Protein AF-A0A2M8KUF4-F1 (afdb_monomer)

Structure (mmCIF, N/CA/C/O backbone):
data_AF-A0A2M8KUF4-F1
#
_entry.id   AF-A0A2M8KUF4-F1
#
loop_
_atom_site.group_PDB
_atom_site.id
_atom_site.type_symbol
_atom_site.label_atom_id
_atom_site.label_alt_id
_atom_site.label_comp_id
_atom_site.label_asym_id
_atom_site.label_entity_id
_atom_site.label_seq_id
_atom_site.pdbx_PDB_ins_code
_atom_site.Cartn_x
_atom_site.Cartn_y
_atom_site.Cartn_z
_atom_site.occupancy
_atom_site.B_iso_or_equiv
_atom_site.auth_seq_id
_atom_site.auth_comp_id
_atom_site.auth_asym_id
_atom_site.auth_atom_id
_atom_site.pdbx_PDB_model_num
ATOM 1 N N . MET A 1 1 ? -44.200 38.078 74.804 1.00 58.75 1 MET A N 1
ATOM 2 C CA . MET A 1 1 ? -43.222 37.145 75.388 1.00 58.75 1 MET A CA 1
ATOM 3 C C . MET A 1 1 ? -41.887 37.424 74.725 1.00 58.75 1 MET A C 1
ATOM 5 O O . MET A 1 1 ? -41.760 37.211 73.523 1.00 58.75 1 MET A O 1
ATOM 9 N N . ASN A 1 2 ? -40.958 38.033 75.458 1.00 78.31 2 ASN A N 1
ATOM 10 C CA . ASN A 1 2 ? -39.650 38.419 74.921 1.00 78.31 2 ASN A CA 1
ATOM 11 C C . ASN A 1 2 ? -38.772 37.174 74.703 1.00 78.31 2 ASN A C 1
ATOM 13 O O . ASN A 1 2 ? -38.912 36.188 75.423 1.00 78.31 2 ASN A O 1
ATOM 17 N N . LEU A 1 3 ? -37.839 37.216 73.742 1.00 69.19 3 LEU A N 1
ATOM 18 C CA . LEU A 1 3 ? -36.913 36.104 73.445 1.00 69.19 3 LEU A CA 1
ATOM 19 C C . LEU A 1 3 ? -36.172 35.619 74.708 1.00 69.19 3 LEU A C 1
ATOM 21 O O . LEU A 1 3 ? -35.930 34.427 74.878 1.00 69.19 3 LEU A O 1
ATOM 25 N N . LEU A 1 4 ? -35.886 36.550 75.623 1.00 72.06 4 LEU A N 1
ATOM 26 C CA . LEU A 1 4 ? -35.294 36.291 76.934 1.00 72.06 4 LEU A CA 1
ATOM 27 C C . LEU A 1 4 ? -36.201 35.468 77.863 1.00 72.06 4 LEU A C 1
ATOM 29 O O . LEU A 1 4 ? -35.703 34.588 78.555 1.00 72.06 4 LEU A O 1
ATOM 33 N N . GLU A 1 5 ? -37.514 35.705 77.864 1.00 76.94 5 GLU A N 1
ATOM 34 C CA . GLU A 1 5 ? -38.479 34.955 78.686 1.00 76.94 5 GLU A CA 1
ATOM 35 C C . GLU A 1 5 ? -38.683 33.534 78.150 1.00 76.94 5 GLU A C 1
ATOM 37 O O . GLU A 1 5 ? -38.766 32.586 78.928 1.00 76.94 5 GLU A O 1
ATOM 42 N N . LEU A 1 6 ? -38.688 33.376 76.820 1.00 73.12 6 LEU A N 1
ATOM 43 C CA . LEU A 1 6 ? -38.733 32.069 76.159 1.00 73.12 6 LEU A CA 1
ATOM 44 C C . LEU A 1 6 ? -37.477 31.242 76.490 1.00 73.12 6 LEU A C 1
ATOM 46 O O . LEU A 1 6 ? -37.586 30.080 76.876 1.00 73.12 6 LEU A O 1
ATOM 50 N N . LEU A 1 7 ? -36.290 31.848 76.377 1.00 68.25 7 LEU A N 1
ATOM 51 C CA . LEU A 1 7 ? -35.017 31.205 76.717 1.00 68.25 7 LEU A CA 1
ATOM 52 C C . LEU A 1 7 ? -34.959 30.808 78.193 1.00 68.25 7 LEU A C 1
ATOM 54 O O . LEU A 1 7 ? -34.579 29.678 78.494 1.00 68.25 7 LEU A O 1
ATOM 58 N N . ASN A 1 8 ? -35.387 31.688 79.104 1.00 69.06 8 ASN A N 1
ATOM 59 C CA . ASN A 1 8 ? -35.423 31.367 80.531 1.00 69.06 8 ASN A CA 1
ATOM 60 C C . ASN A 1 8 ? -36.400 30.222 80.832 1.00 69.06 8 ASN A C 1
ATOM 62 O O . ASN A 1 8 ? -36.062 29.322 81.597 1.00 69.06 8 ASN A O 1
ATOM 66 N N . GLY A 1 9 ? -37.573 30.209 80.189 1.00 67.31 9 GLY A N 1
ATOM 67 C CA . GLY A 1 9 ? -38.534 29.111 80.307 1.00 67.31 9 GLY A CA 1
ATOM 68 C C . GLY A 1 9 ? -37.939 27.773 79.865 1.00 67.31 9 GLY A C 1
ATOM 69 O O . GLY A 1 9 ? -37.993 26.797 80.607 1.00 67.31 9 GLY A O 1
ATOM 70 N N . ILE A 1 10 ? -37.278 27.741 78.706 1.00 68.75 10 ILE A N 1
ATOM 71 C CA . ILE A 1 10 ? -36.625 26.533 78.177 1.00 68.75 10 ILE A CA 1
ATOM 72 C C . ILE A 1 10 ? -35.492 26.054 79.101 1.00 68.75 10 ILE A C 1
ATOM 74 O O . ILE A 1 10 ? -35.389 24.857 79.376 1.00 68.75 10 ILE A O 1
ATOM 78 N N . ILE A 1 11 ? -34.665 26.973 79.613 1.00 66.81 11 ILE A N 1
ATOM 79 C CA . ILE A 1 11 ? -33.545 26.652 80.514 1.00 66.81 11 ILE A CA 1
ATOM 80 C C . ILE A 1 11 ? -34.047 26.062 81.837 1.00 66.81 11 ILE A C 1
ATOM 82 O O . ILE A 1 11 ? -33.453 25.105 82.333 1.00 66.81 11 ILE A O 1
ATOM 86 N N . ILE A 1 12 ? -35.141 26.593 82.390 1.00 66.44 12 ILE A N 1
ATOM 87 C CA . ILE A 1 12 ? -35.730 26.103 83.644 1.00 66.44 12 ILE A CA 1
ATOM 88 C C . ILE A 1 12 ? -36.409 24.740 83.442 1.00 66.44 12 ILE A C 1
ATOM 90 O O . ILE A 1 12 ? -36.276 23.865 84.292 1.00 66.44 12 ILE A O 1
ATOM 94 N N . THR A 1 13 ? -37.112 24.534 82.323 1.00 66.88 13 THR A N 1
ATOM 95 C CA . THR A 1 13 ? -37.857 23.290 82.058 1.00 66.88 13 THR A CA 1
ATOM 96 C C . THR A 1 13 ? -36.958 22.109 81.683 1.00 66.88 13 THR A C 1
ATOM 98 O O . THR A 1 13 ? -37.230 20.985 82.093 1.00 66.88 13 THR A O 1
ATOM 101 N N . ILE A 1 14 ? -35.901 22.339 80.901 1.00 68.69 14 ILE A N 1
ATOM 102 C CA . ILE A 1 14 ? -35.030 21.271 80.374 1.00 68.69 14 ILE A CA 1
ATOM 103 C C . ILE A 1 14 ? -33.751 21.118 81.217 1.00 68.69 14 ILE A C 1
ATOM 105 O O . ILE A 1 14 ? -33.160 20.039 81.274 1.00 68.69 14 ILE A O 1
ATOM 109 N N . GLY A 1 15 ? -33.340 22.185 81.907 1.00 68.75 15 GLY A N 1
ATOM 110 C CA . GLY A 1 15 ? -32.096 22.254 82.663 1.00 68.75 15 GLY A CA 1
ATOM 111 C C . GLY A 1 15 ? -30.882 22.554 81.776 1.00 68.75 15 GLY A C 1
ATOM 112 O O . GLY A 1 15 ? -30.708 21.994 80.691 1.00 68.75 15 GLY A O 1
ATOM 113 N N . LEU A 1 16 ? -29.982 23.408 82.277 1.00 69.12 16 LEU A N 1
ATOM 114 C CA . LEU A 1 16 ? -28.690 23.721 81.643 1.00 69.12 16 LEU A CA 1
ATOM 115 C C . LEU A 1 16 ? -27.876 22.480 81.207 1.00 69.12 16 LEU A C 1
ATOM 117 O O . LEU A 1 16 ? -27.329 22.517 80.103 1.00 69.12 16 LEU A O 1
ATOM 121 N N . PRO A 1 17 ? -27.806 21.377 81.986 1.00 71.62 17 PRO A N 1
ATOM 122 C CA . PRO A 1 17 ? -27.029 20.197 81.596 1.00 71.62 17 PRO A CA 1
ATOM 123 C C . PRO A 1 17 ? -27.508 19.519 80.303 1.00 71.62 17 PRO A C 1
ATOM 125 O O . PRO A 1 17 ? -26.699 19.022 79.525 1.00 71.62 17 PRO A O 1
ATOM 128 N N . ALA A 1 18 ? -28.813 19.504 80.032 1.00 69.50 18 ALA A N 1
ATOM 129 C CA . ALA A 1 18 ? -29.341 18.882 78.819 1.00 69.50 18 ALA A CA 1
ATOM 130 C C . ALA A 1 18 ? -29.085 19.750 77.572 1.00 69.50 18 ALA A C 1
ATOM 132 O O . ALA A 1 18 ? -28.777 19.221 76.499 1.00 69.50 18 ALA A O 1
ATOM 133 N N . LEU A 1 19 ? -29.118 21.081 77.710 1.00 70.19 19 LEU A N 1
ATOM 134 C CA . LEU A 1 19 ? -28.774 22.010 76.627 1.00 70.19 19 LEU A CA 1
ATOM 135 C C . LEU A 1 19 ? -27.283 21.942 76.261 1.00 70.19 19 LEU A C 1
ATOM 137 O O . LEU A 1 19 ? -26.943 21.945 75.073 1.00 70.19 19 LEU A O 1
ATOM 141 N N . THR A 1 20 ? -26.391 21.815 77.250 1.00 71.25 20 THR A N 1
ATOM 142 C CA . THR A 1 20 ? -24.950 21.657 76.995 1.00 71.25 20 THR A CA 1
ATOM 143 C C . THR A 1 20 ? -24.640 20.322 76.321 1.00 71.25 20 THR A C 1
ATOM 145 O O . THR A 1 20 ? -23.928 20.312 75.318 1.00 71.25 20 THR A O 1
ATOM 148 N N . ILE A 1 21 ? -25.232 19.210 76.778 1.00 69.88 21 ILE A N 1
ATOM 149 C CA . ILE A 1 21 ? -25.077 17.889 76.138 1.00 69.88 21 ILE A CA 1
ATOM 150 C C . ILE A 1 21 ? -25.574 17.916 74.687 1.00 69.88 21 ILE A C 1
ATOM 152 O O . ILE A 1 21 ? -24.886 17.421 73.793 1.00 69.88 21 ILE A O 1
ATOM 156 N N . THR A 1 22 ? -26.729 18.534 74.432 1.00 67.69 22 THR A N 1
ATOM 157 C CA . THR A 1 22 ? -27.294 18.636 73.077 1.00 67.69 22 THR A CA 1
ATOM 158 C C . THR A 1 22 ? -26.398 19.471 72.162 1.00 67.69 22 THR A C 1
ATOM 160 O O . THR A 1 22 ? -26.143 19.081 71.025 1.00 67.69 22 THR A O 1
ATOM 163 N N . SER A 1 23 ? -25.842 20.571 72.674 1.00 71.25 23 SER A N 1
ATOM 164 C CA . SER A 1 23 ? -24.903 21.424 71.932 1.00 71.25 23 SER A CA 1
ATOM 165 C C . SER A 1 23 ? -23.603 20.687 71.597 1.00 71.25 23 SER A C 1
ATOM 167 O O . SER A 1 23 ? -23.125 20.757 70.465 1.00 71.25 23 SER A O 1
ATOM 169 N N . ILE A 1 24 ? -23.065 19.911 72.546 1.00 73.44 24 ILE A N 1
ATOM 170 C CA . ILE A 1 24 ? -21.887 19.056 72.328 1.00 73.44 24 ILE A CA 1
ATOM 171 C C . ILE A 1 24 ? -22.193 17.980 71.277 1.00 73.44 24 ILE A C 1
ATOM 173 O O . ILE A 1 24 ? -21.390 17.756 70.370 1.00 73.44 24 ILE A O 1
ATOM 177 N N . TYR A 1 25 ? -23.356 17.330 71.359 1.00 74.31 25 TYR A N 1
ATOM 178 C CA . TYR A 1 25 ? -23.778 16.321 70.387 1.00 74.31 25 TYR A CA 1
ATOM 179 C C . TYR A 1 25 ? -23.917 16.909 68.974 1.00 74.31 25 TYR A C 1
ATOM 181 O O . TYR A 1 25 ? -23.404 16.334 68.011 1.00 74.31 25 TYR A O 1
ATOM 189 N N . MET A 1 26 ? -24.542 18.085 68.858 1.00 69.19 26 MET A N 1
ATOM 190 C CA . MET A 1 26 ? -24.691 18.815 67.597 1.00 69.19 26 MET A CA 1
ATOM 191 C C . MET A 1 26 ? -23.325 19.217 67.022 1.00 69.19 26 MET A C 1
ATOM 193 O O . MET A 1 26 ? -23.076 19.012 65.837 1.00 69.19 26 MET A O 1
ATOM 197 N N . GLY A 1 27 ? -22.408 19.703 67.867 1.00 76.25 27 GLY A N 1
ATOM 198 C CA . GLY A 1 27 ? -21.042 20.049 67.468 1.00 76.25 27 GLY A CA 1
ATOM 199 C C . GLY A 1 27 ? -20.262 18.856 66.909 1.00 76.25 27 GLY A C 1
ATOM 200 O O . GLY A 1 27 ? -19.638 18.968 65.858 1.00 76.25 27 GLY A O 1
ATOM 201 N N . ARG A 1 28 ? -20.362 17.677 67.541 1.00 76.31 28 ARG A N 1
ATOM 202 C CA . ARG A 1 28 ? -19.715 16.445 67.040 1.00 76.31 28 ARG A CA 1
ATOM 203 C C . ARG A 1 28 ? -20.317 15.970 65.715 1.00 76.31 28 ARG A C 1
ATOM 205 O O . ARG A 1 28 ? -19.589 15.510 64.836 1.00 76.31 28 ARG A O 1
ATOM 212 N N . LYS A 1 29 ? -21.638 16.092 65.551 1.00 73.62 29 LYS A N 1
ATOM 213 C CA . LYS A 1 29 ? -22.331 15.802 64.284 1.00 73.62 29 LYS A CA 1
ATOM 214 C C . LYS A 1 29 ? -21.880 16.743 63.163 1.00 73.62 29 LYS A C 1
ATOM 216 O O . LYS A 1 29 ? -21.648 16.264 62.058 1.00 73.62 29 LYS A O 1
ATOM 221 N N . LEU A 1 30 ? -21.717 18.034 63.453 1.00 75.25 30 LEU A N 1
ATOM 222 C CA . LEU A 1 30 ? -21.209 19.025 62.498 1.00 75.25 30 LEU A CA 1
ATOM 223 C C . LEU A 1 30 ? -19.758 18.740 62.096 1.00 75.25 30 LEU A C 1
ATOM 225 O O . LEU A 1 30 ? -19.473 18.685 60.909 1.00 75.25 30 LEU A O 1
ATOM 229 N N . GLN A 1 31 ? -18.882 18.415 63.051 1.00 74.56 31 GLN A N 1
ATOM 230 C CA . GLN A 1 31 ? -17.510 17.984 62.742 1.00 74.56 31 GLN A CA 1
ATOM 231 C C . GLN A 1 31 ? -17.478 16.746 61.835 1.00 74.56 31 GLN A C 1
ATOM 233 O O . GLN A 1 31 ? -16.703 16.679 60.889 1.00 74.56 31 GLN A O 1
ATOM 238 N N . THR A 1 32 ? -18.371 15.781 62.077 1.00 78.25 32 THR A N 1
ATOM 239 C CA . THR A 1 32 ? -18.477 14.587 61.223 1.00 78.25 32 THR A CA 1
ATOM 240 C C . THR A 1 32 ? -18.912 14.947 59.796 1.00 78.25 32 THR A C 1
ATOM 242 O O . THR A 1 32 ? -18.484 14.302 58.842 1.00 78.25 32 THR A O 1
ATOM 245 N N . LEU A 1 33 ? -19.769 15.961 59.633 1.00 69.06 33 LEU A N 1
ATOM 246 C CA . LEU A 1 33 ? -20.186 16.455 58.318 1.00 69.06 33 LEU A CA 1
ATOM 247 C C . LEU A 1 33 ? -19.035 17.164 57.595 1.00 69.06 33 LEU A C 1
ATOM 249 O O . LEU A 1 33 ? -18.833 16.895 56.412 1.00 69.06 33 LEU A O 1
ATOM 253 N N . ASP A 1 34 ? -18.254 17.985 58.298 1.00 75.75 34 ASP A N 1
ATOM 254 C CA . ASP A 1 34 ? -17.066 18.640 57.736 1.00 75.75 34 ASP A CA 1
ATOM 255 C C . ASP A 1 34 ? -16.030 17.604 57.259 1.00 75.75 34 ASP A C 1
ATOM 257 O O . ASP A 1 34 ? -15.564 17.665 56.118 1.00 75.75 34 ASP A O 1
ATOM 261 N N . ASP A 1 35 ? -15.776 16.564 58.063 1.00 77.06 35 ASP A N 1
ATOM 262 C CA . ASP A 1 35 ? -14.889 15.451 57.693 1.00 77.06 35 ASP A CA 1
ATOM 263 C C . ASP A 1 35 ? -15.372 14.700 56.436 1.00 77.06 35 ASP A C 1
ATOM 265 O O . ASP A 1 35 ? -14.567 14.236 55.618 1.00 77.06 35 ASP A O 1
ATOM 269 N N . ILE A 1 36 ? -16.691 14.543 56.265 1.00 72.81 36 ILE A N 1
ATOM 270 C CA . ILE A 1 36 ? -17.285 13.915 55.074 1.00 72.81 36 ILE A CA 1
ATOM 271 C C . ILE A 1 36 ? -17.102 14.812 53.846 1.00 72.81 36 ILE A C 1
ATOM 273 O O . ILE A 1 36 ? -16.744 14.312 52.774 1.00 72.81 36 ILE A O 1
ATOM 277 N N . VAL A 1 37 ? -17.313 16.122 53.983 1.00 77.94 37 VAL A N 1
ATOM 278 C CA . VAL A 1 37 ? -17.123 17.090 52.892 1.00 77.94 37 VAL A CA 1
ATOM 279 C C . VAL A 1 37 ? -15.673 17.079 52.409 1.00 77.94 37 VAL A C 1
ATOM 281 O O . VAL A 1 37 ? -15.426 17.000 51.202 1.00 77.94 37 VAL A O 1
ATOM 284 N N . ASP A 1 38 ? -14.707 17.070 53.325 1.00 77.19 38 ASP A N 1
ATOM 285 C CA . ASP A 1 38 ? -13.288 17.054 52.962 1.00 77.19 38 ASP A CA 1
ATOM 286 C C . ASP A 1 38 ? -12.854 15.728 52.324 1.00 77.19 38 ASP A C 1
ATOM 288 O O . ASP A 1 38 ? -12.124 15.727 51.324 1.00 77.19 38 ASP A O 1
ATOM 292 N N . LYS A 1 39 ? -13.376 14.590 52.803 1.00 73.94 39 LYS A N 1
ATOM 293 C CA . LYS A 1 39 ? -13.186 13.296 52.122 1.00 73.94 39 LYS A CA 1
ATOM 294 C C . LYS A 1 39 ? -13.765 13.301 50.707 1.00 73.94 39 LYS A C 1
ATOM 296 O O . LYS A 1 39 ? -13.128 12.767 49.798 1.00 73.94 39 LYS A O 1
ATOM 301 N N . THR A 1 40 ? -14.926 13.923 50.509 1.00 69.94 40 THR A N 1
ATOM 302 C CA . THR A 1 40 ? -15.593 14.003 49.198 1.00 69.94 40 THR A CA 1
ATOM 303 C C . THR A 1 40 ? -14.767 14.827 48.207 1.00 69.94 40 THR A C 1
ATOM 305 O O . THR A 1 40 ? -14.479 14.349 47.112 1.00 69.94 40 THR A O 1
ATOM 308 N N . LYS A 1 41 ? -14.234 15.984 48.624 1.00 71.81 41 LYS A N 1
ATOM 309 C CA . LYS A 1 41 ? -13.294 16.778 47.802 1.00 71.81 41 LYS A CA 1
ATOM 310 C C . LYS A 1 41 ? -12.038 15.987 47.414 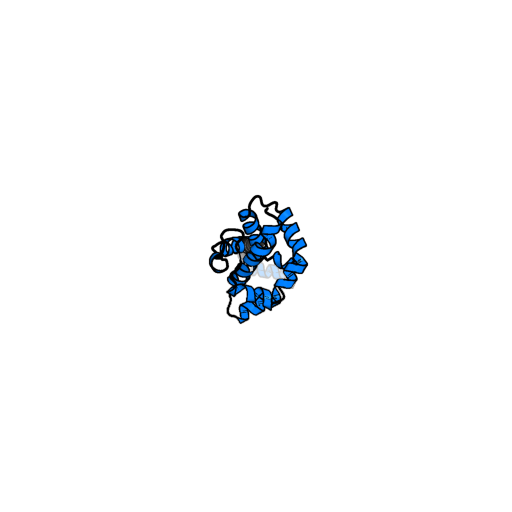1.00 71.81 41 LYS A C 1
ATOM 312 O O . LYS A 1 41 ? -11.523 16.117 46.302 1.00 71.81 41 LYS A O 1
ATOM 317 N N . GLY A 1 42 ? -11.532 15.153 48.327 1.00 69.75 42 GLY A N 1
ATOM 318 C CA . GLY A 1 42 ? -10.407 14.256 48.055 1.00 69.75 42 GLY A CA 1
ATOM 319 C C . GLY A 1 42 ? -10.718 13.202 46.984 1.00 69.75 42 GLY A C 1
ATOM 320 O O . GLY A 1 42 ? -9.841 12.864 46.184 1.00 69.75 42 GLY A O 1
ATOM 321 N N . ILE A 1 43 ? -11.958 12.707 46.941 1.00 68.62 43 ILE A N 1
ATOM 322 C CA . ILE A 1 43 ? -12.445 11.778 45.913 1.00 68.62 43 ILE A CA 1
ATOM 323 C C . ILE A 1 43 ? -12.569 12.490 44.563 1.00 68.62 43 ILE A C 1
ATOM 325 O O . ILE A 1 43 ? -12.032 11.981 43.580 1.00 68.62 43 ILE A O 1
ATOM 329 N N . ASP A 1 44 ? -13.151 13.690 44.515 1.00 65.88 44 ASP A N 1
ATOM 330 C CA . ASP A 1 44 ? -13.283 14.470 43.272 1.00 65.88 44 ASP A CA 1
ATOM 331 C C . ASP A 1 44 ? -11.923 14.756 42.623 1.00 65.88 44 ASP A C 1
ATOM 333 O O . ASP A 1 44 ? -11.749 14.629 41.405 1.00 65.88 44 ASP A O 1
ATOM 337 N N . LYS A 1 45 ? -10.910 15.061 43.445 1.00 69.38 45 LYS A N 1
ATOM 338 C CA . LYS A 1 45 ? -9.533 15.256 42.976 1.00 69.38 45 LYS A CA 1
ATOM 339 C C . LYS A 1 45 ? -8.936 13.972 42.387 1.00 69.38 45 LYS A C 1
ATOM 341 O O . LYS A 1 45 ? -8.257 14.034 41.361 1.00 69.38 45 LYS A O 1
ATOM 346 N N . LYS A 1 46 ? -9.194 12.809 43.000 1.00 67.00 46 LYS A N 1
ATOM 347 C CA . LYS A 1 46 ? -8.751 11.502 42.475 1.00 67.00 46 LYS A CA 1
ATOM 348 C C . LYS A 1 46 ? -9.466 11.139 41.173 1.00 67.00 46 LYS A C 1
ATOM 350 O O . LYS A 1 46 ? -8.803 10.696 40.240 1.00 67.00 46 LYS A O 1
ATOM 355 N N . ILE A 1 47 ? -10.778 11.367 41.084 1.00 66.75 47 ILE A N 1
ATOM 356 C CA . ILE A 1 47 ? -11.575 11.128 39.870 1.00 66.75 47 ILE A CA 1
ATOM 357 C C . ILE A 1 47 ? -11.087 12.020 38.725 1.00 66.75 47 ILE A C 1
ATOM 359 O O . ILE A 1 47 ? -10.877 11.533 37.617 1.00 66.75 47 ILE A O 1
ATOM 363 N N . SER A 1 48 ? -10.814 13.298 38.999 1.00 65.25 48 SER A N 1
ATOM 364 C CA . SER A 1 48 ? -10.257 14.224 38.003 1.00 65.25 48 SER A CA 1
ATOM 365 C C . SER A 1 48 ? -8.873 13.774 37.514 1.00 65.25 48 SER A C 1
ATOM 367 O O . SER A 1 48 ? -8.582 13.828 36.320 1.00 65.25 48 SER A O 1
ATOM 369 N N . GLY A 1 49 ? -8.025 13.267 38.419 1.00 66.25 49 GLY A N 1
ATOM 370 C CA . GLY A 1 49 ? -6.734 12.672 38.060 1.00 66.25 49 GLY A CA 1
ATOM 371 C C . GLY A 1 49 ? -6.870 11.428 37.174 1.00 66.25 49 GLY A C 1
ATOM 372 O O . GLY A 1 49 ? -6.146 11.297 36.189 1.00 66.25 49 GLY A O 1
ATOM 373 N N . LEU A 1 50 ? -7.834 10.553 37.478 1.00 62.19 50 LEU A N 1
ATOM 374 C CA . LEU A 1 50 ? -8.144 9.373 36.666 1.00 62.19 50 LEU A CA 1
ATOM 375 C C . LEU A 1 50 ? -8.681 9.752 35.282 1.00 62.19 50 LEU A C 1
ATOM 377 O O . LEU A 1 50 ? -8.257 9.158 34.298 1.00 62.19 50 LEU A O 1
ATOM 381 N N . ALA A 1 51 ? -9.554 10.757 35.181 1.00 60.81 51 ALA A N 1
ATOM 382 C CA . ALA A 1 51 ? -10.081 11.231 33.900 1.00 60.81 51 ALA A CA 1
ATOM 383 C C . ALA A 1 51 ? -8.965 11.751 32.975 1.00 60.81 51 ALA A C 1
ATOM 385 O O . ALA A 1 51 ? -8.927 11.412 31.792 1.00 60.81 51 ALA A O 1
ATOM 386 N N . ASN A 1 52 ? -8.008 12.504 33.526 1.00 69.44 52 ASN A N 1
ATOM 387 C CA . ASN A 1 52 ? -6.853 12.993 32.773 1.00 69.44 52 ASN A CA 1
ATOM 388 C C . ASN A 1 52 ? -5.932 11.853 32.313 1.00 69.44 52 ASN A C 1
ATOM 390 O O . ASN A 1 52 ? -5.498 11.850 31.163 1.00 69.44 52 ASN A O 1
ATOM 394 N N . ALA A 1 53 ? -5.680 10.866 33.180 1.00 61.41 53 ALA A N 1
ATOM 395 C CA . ALA A 1 53 ? -4.923 9.668 32.817 1.00 61.41 53 ALA A CA 1
ATOM 396 C C . ALA A 1 53 ? -5.646 8.828 31.748 1.00 61.41 53 ALA A C 1
ATOM 398 O O . ALA A 1 53 ? -5.014 8.259 30.865 1.00 61.41 53 ALA A O 1
ATOM 399 N N . ASN A 1 54 ? -6.978 8.773 31.780 1.00 63.16 54 ASN A N 1
ATOM 400 C CA . ASN A 1 54 ? -7.754 8.039 30.785 1.00 63.16 54 ASN A CA 1
ATOM 401 C C . ASN A 1 54 ? -7.713 8.729 29.412 1.00 63.16 54 ASN A C 1
ATOM 403 O O . ASN A 1 54 ? -7.615 8.060 28.388 1.00 63.16 54 ASN A O 1
ATOM 407 N N . ASN A 1 55 ? -7.716 10.066 29.384 1.00 70.44 55 ASN A N 1
ATOM 408 C CA . ASN A 1 55 ? -7.533 10.833 28.150 1.00 70.44 55 ASN A CA 1
ATOM 409 C C . ASN A 1 55 ? -6.132 10.638 27.552 1.00 70.44 55 ASN A C 1
ATOM 411 O O . ASN A 1 55 ? -6.012 10.490 26.337 1.00 70.44 55 ASN A O 1
ATOM 415 N N . SER A 1 56 ? -5.078 10.595 28.377 1.00 68.31 56 SER A N 1
ATOM 416 C CA . SER A 1 56 ? -3.720 10.327 27.884 1.00 68.31 56 SER A CA 1
ATOM 417 C C . SER A 1 56 ? -3.552 8.886 27.396 1.00 68.31 56 SER A C 1
ATOM 419 O O . SER A 1 56 ? -2.928 8.673 26.359 1.00 68.31 56 SER A O 1
ATOM 421 N N . ILE A 1 57 ? -4.167 7.908 28.070 1.00 70.50 57 ILE A N 1
ATOM 422 C CA . ILE A 1 57 ? -4.236 6.520 27.586 1.00 70.50 57 ILE A CA 1
ATOM 423 C C . ILE A 1 57 ? -5.008 6.453 26.265 1.00 70.50 57 ILE A C 1
ATOM 425 O O . ILE A 1 57 ? -4.559 5.784 25.342 1.00 70.50 57 ILE A O 1
ATOM 429 N N . GLY A 1 58 ? -6.125 7.173 26.136 1.00 63.78 58 GLY A N 1
ATOM 430 C CA . GLY A 1 58 ? -6.894 7.247 24.893 1.00 63.78 58 GLY A CA 1
ATOM 431 C C . GLY A 1 58 ? -6.063 7.767 23.718 1.00 63.78 58 GLY A C 1
ATOM 432 O O . GLY A 1 58 ? -6.071 7.158 22.652 1.00 63.78 58 GLY A O 1
ATOM 433 N N . GLN A 1 59 ? -5.284 8.833 23.929 1.00 67.69 59 GLN A N 1
ATOM 434 C CA . GLN A 1 59 ? -4.357 9.350 22.916 1.00 67.69 59 GLN A CA 1
ATOM 435 C C . GLN A 1 59 ? -3.242 8.350 22.586 1.00 67.69 59 GLN A C 1
ATOM 437 O O . GLN A 1 59 ? -3.012 8.068 21.415 1.00 67.69 59 GLN A O 1
ATOM 442 N N . ALA A 1 60 ? -2.626 7.725 23.594 1.00 59.44 60 ALA A N 1
ATOM 443 C CA . ALA A 1 60 ? -1.611 6.694 23.377 1.00 59.44 60 ALA A CA 1
ATOM 444 C C . ALA A 1 60 ? -2.164 5.476 22.613 1.00 59.44 60 ALA A C 1
ATOM 446 O O . ALA A 1 60 ? -1.478 4.909 21.770 1.00 59.44 60 ALA A O 1
ATOM 447 N N . VAL A 1 61 ? -3.418 5.081 22.858 1.00 61.66 61 VAL A N 1
ATOM 448 C CA . VAL A 1 61 ? -4.091 4.010 22.107 1.00 61.66 61 VAL A CA 1
ATOM 449 C C . VAL A 1 61 ? -4.338 4.424 20.659 1.00 61.66 61 VAL A C 1
ATOM 451 O O . VAL A 1 61 ? -4.129 3.601 19.773 1.00 61.66 61 VAL A O 1
ATOM 454 N N . ILE A 1 62 ? -4.732 5.673 20.394 1.00 62.84 62 ILE A N 1
ATOM 455 C CA . ILE A 1 62 ? -4.878 6.195 19.025 1.00 62.84 62 ILE A CA 1
ATOM 456 C C . ILE A 1 62 ? -3.522 6.203 18.309 1.00 62.84 62 ILE A C 1
ATOM 458 O O . ILE A 1 62 ? -3.432 5.751 17.171 1.00 62.84 62 ILE A O 1
ATOM 462 N N . GLU A 1 63 ? -2.457 6.648 18.975 1.00 63.09 63 GLU A N 1
ATOM 463 C CA . GLU A 1 63 ? -1.095 6.623 18.431 1.00 63.09 63 GLU A CA 1
ATOM 464 C C . GLU A 1 63 ? -0.611 5.195 18.161 1.00 63.09 63 GLU A C 1
ATOM 466 O O . GLU A 1 63 ? -0.090 4.927 17.083 1.00 63.09 63 GLU A O 1
ATOM 471 N N . ILE A 1 64 ? -0.847 4.252 19.079 1.00 60.62 64 ILE A N 1
ATOM 472 C CA . ILE A 1 64 ? -0.528 2.830 18.887 1.00 60.62 64 ILE A CA 1
ATOM 473 C C . ILE A 1 64 ? -1.361 2.236 17.747 1.00 60.62 64 ILE A C 1
ATOM 475 O O . ILE A 1 64 ? -0.829 1.478 16.944 1.00 60.62 64 ILE A O 1
ATOM 479 N N . GLN A 1 65 ? -2.647 2.572 17.630 1.00 48.94 65 GLN A N 1
ATOM 480 C CA . GLN A 1 65 ? -3.494 2.113 16.526 1.00 48.94 65 GLN A CA 1
ATOM 481 C C . GLN A 1 65 ? -3.028 2.672 15.183 1.00 48.94 65 GLN A C 1
ATOM 483 O O . GLN A 1 65 ? -2.989 1.925 14.207 1.00 48.94 65 GLN A O 1
ATOM 488 N N . ASN A 1 66 ? -2.642 3.946 15.131 1.00 60.06 66 ASN A N 1
ATOM 489 C CA . ASN A 1 66 ? -2.076 4.558 13.933 1.00 60.06 66 ASN A CA 1
ATOM 490 C C . ASN A 1 66 ? -0.722 3.926 13.596 1.00 60.06 66 ASN A C 1
ATOM 492 O O . ASN A 1 66 ? -0.518 3.522 12.460 1.00 60.06 66 ASN A O 1
ATOM 496 N N . PHE A 1 67 ? 0.140 3.700 14.588 1.00 62.75 67 PHE A N 1
ATOM 497 C CA . PHE A 1 67 ? 1.420 3.014 14.419 1.00 62.75 67 PHE A CA 1
ATOM 498 C C . PHE A 1 67 ? 1.256 1.559 13.952 1.00 62.75 67 PHE A C 1
ATOM 500 O O . PHE A 1 67 ? 1.969 1.118 13.057 1.00 62.75 67 PHE A O 1
ATOM 507 N N . ILE A 1 68 ? 0.302 0.804 14.505 1.00 55.72 68 ILE A N 1
ATOM 508 C CA . ILE A 1 68 ? -0.022 -0.563 14.066 1.00 55.72 68 ILE A CA 1
ATOM 509 C C . ILE A 1 68 ? -0.676 -0.545 12.681 1.00 55.72 68 ILE A C 1
ATOM 511 O O . ILE A 1 68 ? -0.443 -1.453 11.893 1.00 55.72 68 ILE A O 1
ATOM 515 N N . ARG A 1 69 ? -1.473 0.466 12.332 1.00 54.09 69 ARG A N 1
ATOM 516 C CA . ARG A 1 69 ? -2.038 0.581 10.983 1.00 54.09 69 ARG A CA 1
ATOM 517 C C . ARG A 1 69 ? -0.953 0.924 9.961 1.00 54.09 69 ARG A C 1
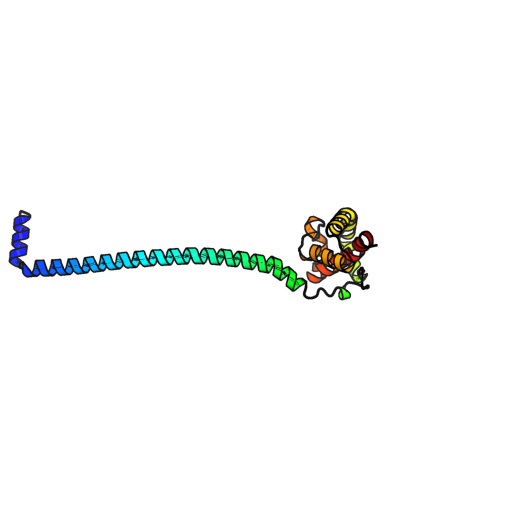ATOM 519 O O . ARG A 1 69 ? -0.921 0.298 8.912 1.00 54.09 69 ARG A O 1
ATOM 526 N N . GLU A 1 70 ? -0.043 1.836 10.287 1.00 56.25 70 GLU A N 1
ATOM 527 C CA . GLU A 1 70 ? 1.060 2.258 9.416 1.00 56.25 70 GLU A CA 1
ATOM 528 C C . GLU A 1 70 ? 2.160 1.199 9.298 1.00 56.25 70 GLU A C 1
ATOM 530 O O . GLU A 1 70 ? 2.650 0.960 8.202 1.00 56.25 70 GLU A O 1
ATOM 535 N N . ARG A 1 71 ? 2.544 0.523 10.390 1.00 49.31 71 ARG A N 1
ATOM 536 C CA . ARG A 1 71 ? 3.602 -0.507 10.371 1.00 49.31 71 ARG A CA 1
ATOM 537 C C . ARG A 1 71 ? 3.089 -1.935 10.278 1.00 49.31 71 ARG A C 1
ATOM 539 O O . ARG A 1 71 ? 3.722 -2.762 9.638 1.00 49.31 71 ARG A O 1
ATOM 546 N N . GLY A 1 72 ? 1.953 -2.248 10.887 1.00 41.22 72 GLY A N 1
ATOM 547 C CA . GLY A 1 72 ? 1.352 -3.583 10.838 1.00 41.22 72 GLY A CA 1
ATOM 548 C C . GLY A 1 72 ? 0.712 -3.909 9.488 1.00 41.22 72 GLY A C 1
ATOM 549 O O . GLY A 1 72 ? 0.713 -5.076 9.111 1.00 41.22 72 GLY A O 1
ATOM 550 N N . GLN A 1 73 ? 0.242 -2.921 8.710 1.00 45.47 73 GLN A N 1
ATOM 551 C CA . GLN A 1 73 ? -0.091 -3.166 7.296 1.00 45.47 73 GLN A CA 1
ATOM 552 C C . GLN A 1 73 ? 1.164 -3.413 6.455 1.00 45.47 73 GLN A C 1
ATOM 554 O O . GLN A 1 73 ? 1.127 -4.261 5.570 1.00 45.47 73 GLN A O 1
ATOM 559 N N . VAL A 1 74 ? 2.277 -2.743 6.764 1.00 44.84 74 VAL A N 1
ATOM 560 C CA . VAL A 1 74 ? 3.555 -2.951 6.068 1.00 44.84 74 VAL A CA 1
ATOM 561 C C . VAL A 1 74 ? 4.146 -4.330 6.393 1.00 44.84 74 VAL A C 1
ATOM 563 O O . VAL A 1 74 ? 4.660 -4.979 5.491 1.00 44.84 74 VAL A O 1
ATOM 566 N N . ASP A 1 75 ? 3.996 -4.835 7.624 1.00 40.44 75 ASP A N 1
ATOM 567 C CA . ASP A 1 75 ? 4.603 -6.109 8.055 1.00 40.44 75 ASP A CA 1
ATOM 568 C C . ASP A 1 75 ? 3.710 -7.361 7.852 1.00 40.44 75 ASP A C 1
ATOM 570 O O . ASP A 1 75 ? 4.196 -8.490 7.788 1.00 40.44 75 ASP A O 1
ATOM 574 N N . LEU A 1 76 ? 2.383 -7.195 7.722 1.00 39.00 76 LEU A N 1
ATOM 575 C CA . LEU A 1 76 ? 1.473 -8.295 7.349 1.00 39.00 76 LEU A CA 1
ATOM 576 C C . LEU A 1 76 ? 1.299 -8.439 5.833 1.00 39.00 76 LEU A C 1
ATOM 578 O O . LEU A 1 76 ? 1.044 -9.548 5.373 1.00 39.00 76 LEU A O 1
ATOM 582 N N . MET A 1 77 ? 1.465 -7.363 5.055 1.00 40.91 77 MET A N 1
ATOM 583 C CA . MET A 1 77 ? 1.520 -7.450 3.588 1.00 40.91 77 MET A CA 1
ATOM 584 C C . MET A 1 77 ? 2.897 -7.910 3.089 1.00 40.91 77 MET A C 1
ATOM 586 O O . MET A 1 77 ? 2.966 -8.553 2.046 1.00 40.91 77 MET A O 1
ATOM 590 N N . SER A 1 78 ? 3.979 -7.640 3.837 1.00 39.47 78 SER A N 1
ATOM 591 C CA . SER A 1 78 ? 5.326 -8.157 3.535 1.00 39.47 78 SER A CA 1
ATOM 592 C C . SER A 1 78 ? 5.471 -9.655 3.826 1.00 39.47 78 SER A C 1
ATOM 594 O O . SER A 1 78 ? 6.367 -10.311 3.289 1.00 39.47 78 SER A O 1
ATOM 596 N N . LYS A 1 79 ? 4.570 -10.243 4.629 1.00 43.22 79 LYS A N 1
ATOM 597 C CA . LYS A 1 79 ? 4.434 -11.699 4.746 1.00 43.22 79 LYS A CA 1
ATOM 598 C C . LYS A 1 79 ? 3.705 -12.261 3.526 1.00 43.22 79 LYS A C 1
ATOM 600 O O . LYS A 1 79 ? 2.547 -12.658 3.579 1.00 43.22 79 LYS A O 1
ATOM 605 N N . VAL A 1 80 ? 4.509 -12.357 2.468 1.00 51.69 80 VAL A N 1
ATOM 606 C CA . VAL A 1 80 ? 4.361 -13.173 1.262 1.00 51.69 80 VAL A CA 1
ATOM 607 C C . VAL A 1 80 ? 3.216 -12.724 0.360 1.00 51.69 80 VAL A C 1
ATOM 609 O O . VAL A 1 80 ? 2.174 -13.366 0.293 1.00 51.69 80 VAL A O 1
ATOM 612 N N . ILE A 1 81 ? 3.441 -11.666 -0.421 1.00 55.75 81 ILE A N 1
ATOM 613 C CA . ILE A 1 81 ? 2.898 -11.670 -1.781 1.00 55.75 81 ILE A CA 1
ATOM 614 C C . ILE A 1 81 ? 3.770 -12.672 -2.550 1.00 55.75 81 ILE A C 1
ATOM 616 O O . ILE A 1 81 ? 4.956 -12.395 -2.746 1.00 55.75 81 ILE A O 1
ATOM 620 N N . PRO A 1 82 ? 3.254 -13.856 -2.928 1.00 60.91 82 PRO A N 1
ATOM 621 C CA . PRO A 1 82 ? 4.012 -14.815 -3.717 1.00 60.91 82 PRO A CA 1
ATOM 622 C C . PRO A 1 82 ? 4.153 -14.242 -5.127 1.00 60.91 82 PRO A C 1
ATOM 624 O O . PRO A 1 82 ? 3.324 -14.467 -6.003 1.00 60.91 82 PRO A O 1
ATOM 627 N N . TYR A 1 83 ? 5.160 -13.399 -5.356 1.00 65.56 83 TYR A N 1
ATOM 628 C CA . TYR A 1 83 ? 5.344 -12.760 -6.659 1.00 65.56 83 TYR A CA 1
ATOM 629 C C . TYR A 1 83 ? 5.596 -13.785 -7.782 1.00 65.56 83 TYR A C 1
ATOM 631 O O . TYR A 1 83 ? 5.281 -13.517 -8.939 1.00 65.56 83 TYR A O 1
ATOM 639 N N . ASP A 1 84 ? 6.049 -14.991 -7.436 1.00 67.75 84 ASP A N 1
ATOM 640 C CA . ASP A 1 84 ? 6.100 -16.185 -8.288 1.00 67.75 84 ASP A CA 1
ATOM 641 C C . ASP A 1 84 ? 4.716 -16.662 -8.781 1.00 67.75 84 ASP A C 1
ATOM 643 O O . ASP A 1 84 ? 4.594 -17.253 -9.862 1.00 67.75 84 ASP A O 1
ATOM 647 N N . GLU A 1 85 ? 3.641 -16.345 -8.057 1.00 77.25 85 GLU A N 1
ATOM 648 C CA . GLU A 1 85 ? 2.269 -16.553 -8.520 1.00 77.25 85 GLU A CA 1
ATOM 649 C C . GLU A 1 85 ? 1.940 -15.643 -9.711 1.00 77.25 85 GLU A C 1
ATOM 651 O O . GLU A 1 85 ? 1.270 -16.087 -10.645 1.00 77.25 85 GLU A O 1
ATOM 656 N N . TYR A 1 86 ? 2.479 -14.420 -9.747 1.00 77.94 86 TYR A N 1
ATOM 657 C CA . TYR A 1 86 ? 2.150 -13.404 -10.754 1.00 77.94 86 TYR A CA 1
ATOM 658 C C . TYR A 1 86 ? 3.203 -13.253 -11.862 1.00 77.94 86 TYR A C 1
ATOM 660 O O . TYR A 1 86 ? 2.871 -12.772 -12.948 1.00 77.94 86 TYR A O 1
ATOM 668 N N . GLY A 1 87 ? 4.455 -13.654 -11.618 1.00 77.31 87 GLY A N 1
ATOM 669 C CA . GLY A 1 87 ? 5.599 -13.417 -12.500 1.00 77.31 87 GLY A CA 1
ATOM 670 C C . GLY A 1 87 ? 6.248 -14.671 -13.103 1.00 77.31 87 GLY A C 1
ATOM 671 O O . GLY A 1 87 ? 6.020 -15.783 -12.638 1.00 77.31 87 GLY A O 1
ATOM 672 N N . VAL A 1 88 ? 7.056 -14.500 -14.159 1.00 72.94 88 VAL A N 1
ATOM 673 C CA . VAL A 1 88 ? 7.761 -15.604 -14.862 1.00 72.94 88 VAL A CA 1
ATOM 674 C C . VAL A 1 88 ? 9.295 -15.567 -14.774 1.00 72.94 88 VAL A C 1
ATOM 676 O O . VAL A 1 88 ? 9.943 -16.516 -15.206 1.00 72.94 88 VAL A O 1
ATOM 679 N N . SER A 1 89 ? 9.899 -14.497 -14.245 1.00 66.12 89 SER A N 1
ATOM 680 C CA . SER A 1 89 ? 11.361 -14.289 -14.222 1.00 66.12 89 SER A CA 1
ATOM 681 C C . SER A 1 89 ? 11.870 -13.821 -12.856 1.00 66.12 89 SER A C 1
ATOM 683 O O . SER A 1 89 ? 11.124 -13.236 -12.078 1.00 66.12 89 SER A O 1
ATOM 685 N N . ASN A 1 90 ? 13.161 -14.046 -12.580 1.00 62.06 90 ASN A N 1
ATOM 686 C CA . ASN A 1 90 ? 13.752 -13.730 -11.274 1.00 62.06 90 ASN A CA 1
ATOM 687 C C . ASN A 1 90 ? 14.043 -12.227 -11.081 1.00 62.06 90 ASN A C 1
ATOM 689 O O . ASN A 1 90 ? 13.782 -11.716 -9.998 1.00 62.06 90 ASN A O 1
ATOM 693 N N . SER A 1 91 ? 14.544 -11.497 -12.093 1.00 58.94 91 SER A N 1
ATOM 694 C CA . SER A 1 91 ? 14.664 -10.024 -12.051 1.00 58.94 91 SER A CA 1
ATOM 695 C C . SER A 1 91 ? 15.048 -9.414 -13.423 1.00 58.94 91 SER A C 1
ATOM 697 O O . SER A 1 91 ? 15.963 -9.938 -14.060 1.00 58.94 91 SER A O 1
ATOM 699 N N . PRO A 1 92 ? 14.398 -8.326 -13.890 1.00 67.56 92 PRO A N 1
ATOM 700 C CA . PRO A 1 92 ? 13.133 -7.835 -13.366 1.00 67.56 92 PRO A CA 1
ATOM 701 C C . PRO A 1 92 ? 12.057 -8.892 -13.608 1.00 67.56 92 PRO A C 1
ATOM 703 O O . PRO A 1 92 ? 12.033 -9.569 -14.641 1.00 67.56 92 PRO A O 1
ATOM 706 N N . MET A 1 93 ? 11.196 -9.076 -12.616 1.00 83.00 93 MET A N 1
ATOM 707 C CA . MET A 1 93 ? 10.111 -10.036 -12.723 1.00 83.00 93 MET A CA 1
ATOM 708 C C . MET A 1 93 ? 9.080 -9.538 -13.746 1.00 83.00 93 MET A C 1
ATOM 710 O O . MET A 1 93 ? 8.648 -8.389 -13.696 1.00 83.00 93 MET A O 1
ATOM 714 N N . VAL A 1 94 ? 8.727 -10.398 -14.700 1.00 87.31 94 VAL A N 1
ATOM 715 C CA . VAL A 1 94 ? 7.799 -10.100 -15.801 1.00 87.31 94 VAL A CA 1
ATOM 716 C C . VAL A 1 94 ? 6.430 -10.686 -15.489 1.00 87.31 94 VAL A C 1
ATOM 718 O O . VAL A 1 94 ? 6.350 -11.839 -15.071 1.00 87.31 94 VAL A O 1
ATOM 721 N N . LEU A 1 95 ? 5.358 -9.925 -15.722 1.00 90.12 95 LEU A N 1
ATOM 722 C CA . LEU A 1 95 ? 3.990 -10.347 -15.412 1.00 90.12 95 LEU A CA 1
ATOM 723 C C . LEU A 1 95 ? 3.520 -11.481 -16.343 1.00 90.12 95 LEU A C 1
ATOM 725 O O . LEU A 1 95 ? 3.628 -11.363 -17.569 1.00 90.12 95 LEU A O 1
ATOM 729 N N . LYS A 1 96 ? 2.926 -12.543 -15.775 1.00 89.00 96 LYS A N 1
ATOM 730 C CA . LYS A 1 96 ? 2.267 -13.615 -16.540 1.00 89.00 96 LYS A CA 1
ATOM 731 C C . LYS A 1 96 ? 1.128 -13.053 -17.389 1.00 89.00 96 LYS A C 1
ATOM 733 O O . LYS A 1 96 ? 0.356 -12.189 -16.964 1.00 89.00 96 LYS A O 1
ATOM 738 N N . GLU A 1 97 ? 0.970 -13.608 -18.586 1.00 87.38 97 GLU A N 1
ATOM 739 C CA . GLU A 1 97 ? -0.000 -13.116 -19.569 1.00 87.38 97 GLU A CA 1
ATOM 740 C C . GLU A 1 97 ? -1.455 -13.197 -19.073 1.00 87.38 97 GLU A C 1
ATOM 742 O O . GLU A 1 97 ? -2.271 -12.314 -19.339 1.00 87.38 97 GLU A O 1
ATOM 747 N N . GLU A 1 98 ? -1.772 -14.204 -18.255 1.00 86.56 98 GLU A N 1
ATOM 748 C CA . GLU A 1 98 ? -3.095 -14.377 -17.645 1.00 86.56 98 GLU A CA 1
ATOM 749 C C . GLU A 1 98 ? -3.514 -13.217 -16.727 1.00 86.56 98 GLU A C 1
ATOM 751 O O . GLU A 1 98 ? -4.715 -12.960 -16.573 1.00 86.56 98 GLU A O 1
ATOM 756 N N . TYR A 1 99 ? -2.545 -12.482 -16.168 1.00 90.19 99 TYR A N 1
ATOM 757 C CA . TYR A 1 99 ? -2.790 -11.307 -15.335 1.00 90.19 99 TYR A CA 1
ATOM 758 C C . TYR A 1 99 ? -2.718 -9.992 -16.118 1.00 90.19 99 TYR A C 1
ATOM 760 O O . TYR A 1 99 ? -3.355 -9.007 -15.734 1.00 90.19 99 TYR A O 1
ATOM 768 N N . ARG A 1 100 ? -2.033 -9.972 -17.269 1.00 89.19 100 ARG A N 1
ATOM 769 C CA . ARG A 1 100 ? -1.889 -8.775 -18.119 1.00 89.19 100 ARG A CA 1
ATOM 770 C C . ARG A 1 100 ? -3.239 -8.186 -18.529 1.00 89.19 100 ARG A C 1
ATOM 772 O O . ARG A 1 100 ? -3.405 -6.966 -18.557 1.00 89.19 100 ARG A O 1
ATOM 779 N N . ARG A 1 101 ? -4.241 -9.043 -18.748 1.00 88.69 101 ARG A N 1
ATOM 780 C CA . ARG A 1 101 ? -5.623 -8.638 -19.066 1.00 88.69 101 ARG A CA 1
ATOM 781 C C . ARG A 1 101 ? -6.268 -7.726 -18.016 1.00 88.69 101 ARG A C 1
ATOM 783 O O . ARG A 1 101 ? -7.143 -6.942 -18.374 1.00 88.69 101 ARG A O 1
ATOM 790 N N . PHE A 1 102 ? -5.876 -7.819 -16.742 1.00 89.06 102 PHE A N 1
ATOM 791 C CA . PHE A 1 102 ? -6.424 -6.967 -15.678 1.00 89.06 102 PHE A CA 1
ATOM 792 C C . PHE A 1 102 ? -5.887 -5.538 -15.757 1.00 89.06 102 PHE A C 1
ATOM 794 O O . PHE A 1 102 ? -6.605 -4.599 -15.419 1.00 89.06 102 PHE A O 1
ATOM 801 N N . ILE A 1 103 ? -4.674 -5.362 -16.282 1.00 89.81 103 ILE A N 1
ATOM 802 C CA . ILE A 1 103 ? -4.052 -4.052 -16.497 1.00 89.81 103 ILE A CA 1
ATOM 803 C C . ILE A 1 103 ? -4.519 -3.427 -17.821 1.00 89.81 103 ILE A C 1
ATOM 805 O O . ILE A 1 103 ? -4.841 -2.239 -17.881 1.00 89.81 103 ILE A O 1
ATOM 809 N N . THR A 1 104 ? -4.593 -4.219 -18.895 1.00 87.56 104 THR A N 1
ATOM 810 C CA . THR A 1 104 ? -4.920 -3.702 -20.236 1.00 87.56 104 THR A CA 1
ATOM 811 C C . THR A 1 104 ? -6.395 -3.347 -20.397 1.00 87.56 104 THR A C 1
ATOM 813 O O . THR A 1 104 ? -6.711 -2.332 -21.016 1.00 87.56 104 THR A O 1
ATOM 816 N N . LYS A 1 105 ? -7.314 -4.110 -19.790 1.00 84.62 105 LYS A N 1
ATOM 817 C CA . LYS A 1 105 ? -8.756 -3.812 -19.856 1.00 84.62 105 LYS A CA 1
ATOM 818 C C . LYS A 1 105 ? -9.176 -2.583 -19.047 1.00 84.62 105 LYS A C 1
ATOM 820 O O . LYS A 1 105 ? -10.231 -2.017 -19.315 1.00 84.62 105 LYS A O 1
ATOM 825 N N . THR A 1 106 ? -8.384 -2.160 -18.062 1.00 79.25 106 THR A N 1
ATOM 826 C CA . THR A 1 106 ? -8.802 -1.171 -17.051 1.00 79.25 106 THR A CA 1
ATOM 827 C C . THR A 1 106 ? -8.268 0.237 -17.308 1.00 79.25 106 THR A C 1
ATOM 829 O O . THR A 1 106 ? -8.279 1.075 -16.412 1.00 79.25 106 THR A O 1
ATOM 832 N N . SER A 1 107 ? -7.807 0.542 -18.530 1.00 87.31 107 SER A N 1
ATOM 833 C CA . SER A 1 107 ? -7.076 1.776 -18.901 1.00 87.31 107 SER A CA 1
ATOM 834 C C . SER A 1 107 ? -5.793 2.037 -18.097 1.00 87.31 107 SER A C 1
ATOM 836 O O . SER A 1 107 ? -5.071 2.987 -18.387 1.00 87.31 107 SER A O 1
ATOM 838 N N . LEU A 1 108 ? -5.468 1.172 -17.133 1.00 91.56 108 LEU A N 1
ATOM 839 C CA . LEU A 1 108 ? -4.323 1.304 -16.247 1.00 91.56 108 LEU A CA 1
ATOM 840 C C . LEU A 1 108 ? -3.003 1.205 -17.016 1.00 91.56 108 LEU A C 1
ATOM 842 O O . LEU A 1 108 ? -2.091 1.973 -16.737 1.00 91.56 108 LEU A O 1
ATOM 846 N N . ALA A 1 109 ? -2.928 0.352 -18.045 1.00 90.44 109 ALA A N 1
ATOM 847 C CA . ALA A 1 109 ? -1.776 0.307 -18.950 1.00 90.44 109 ALA A CA 1
ATOM 848 C C . ALA A 1 109 ? -1.448 1.691 -19.544 1.00 90.44 109 ALA A C 1
ATOM 850 O O . ALA A 1 109 ? -0.296 2.113 -19.513 1.00 90.44 109 ALA A O 1
ATOM 851 N N . LYS A 1 110 ? -2.477 2.410 -20.015 1.00 92.12 110 LYS A N 1
ATOM 852 C CA . LYS A 1 110 ? -2.337 3.746 -20.605 1.00 92.12 110 LYS A CA 1
ATOM 853 C C . LYS A 1 110 ? -1.925 4.782 -19.560 1.00 92.12 110 LYS A C 1
ATOM 855 O O . LYS A 1 110 ? -1.048 5.593 -19.819 1.00 92.12 110 LYS A O 1
ATOM 860 N N . GLN A 1 111 ? -2.513 4.728 -18.363 1.00 93.25 111 GLN A N 1
ATOM 861 C CA . GLN A 1 111 ? -2.116 5.615 -17.265 1.00 93.25 111 GLN A CA 1
ATOM 862 C C . GLN A 1 111 ? -0.643 5.425 -16.883 1.00 93.25 111 GLN A C 1
ATOM 864 O O . GLN A 1 111 ? 0.069 6.399 -16.667 1.00 93.25 111 GLN A O 1
ATOM 869 N N . ILE A 1 112 ? -0.180 4.174 -16.812 1.00 93.69 112 ILE A N 1
ATOM 870 C CA . ILE A 1 112 ? 1.213 3.857 -16.482 1.00 93.69 112 ILE A CA 1
ATOM 871 C C . ILE A 1 112 ? 2.154 4.376 -17.570 1.00 93.69 112 ILE A C 1
ATOM 873 O O . ILE A 1 112 ? 3.192 4.935 -17.239 1.00 93.69 112 ILE A O 1
ATOM 877 N N . GLU A 1 113 ? 1.776 4.260 -18.842 1.00 93.19 113 GLU A N 1
ATOM 878 C CA . GLU A 1 113 ? 2.531 4.829 -19.961 1.00 93.19 113 GLU A CA 1
ATOM 879 C C . GLU A 1 113 ? 2.596 6.366 -19.887 1.00 93.19 113 GLU A C 1
ATOM 881 O O . GLU A 1 113 ? 3.682 6.941 -19.918 1.00 93.19 113 GLU A O 1
ATOM 886 N N . GLU A 1 114 ? 1.460 7.036 -19.666 1.00 94.12 114 GLU A N 1
ATOM 887 C CA . GLU A 1 114 ? 1.377 8.499 -19.523 1.00 94.12 114 GLU A CA 1
ATOM 888 C C . GLU A 1 114 ? 2.140 9.036 -18.297 1.00 94.12 114 GLU A C 1
ATOM 890 O O . GLU A 1 114 ? 2.571 10.191 -18.280 1.00 94.12 114 GLU A O 1
ATOM 895 N N . LYS A 1 115 ? 2.284 8.226 -17.240 1.00 95.00 115 LYS A N 1
ATOM 896 C CA . LYS A 1 115 ? 2.982 8.591 -15.994 1.00 95.00 115 LYS A CA 1
ATOM 897 C C . LYS A 1 115 ? 4.357 7.938 -15.857 1.00 95.00 115 LYS A C 1
ATOM 899 O O . LYS A 1 115 ? 4.978 8.086 -14.801 1.00 95.00 115 LYS A O 1
ATOM 904 N N . ASN A 1 116 ? 4.852 7.274 -16.902 1.00 92.94 116 ASN A N 1
ATOM 905 C CA . ASN A 1 116 ? 6.093 6.503 -16.862 1.00 92.94 116 ASN A CA 1
ATOM 906 C C . ASN A 1 116 ? 7.282 7.364 -16.420 1.00 92.94 116 ASN A C 1
ATOM 908 O O . ASN A 1 116 ? 7.990 6.994 -15.489 1.00 92.94 116 ASN A O 1
ATOM 912 N N . ASP A 1 117 ? 7.441 8.558 -16.993 1.00 93.38 117 ASP A N 1
ATOM 913 C CA . ASP A 1 117 ? 8.545 9.460 -16.641 1.00 93.38 117 ASP A CA 1
ATOM 914 C C . ASP A 1 117 ? 8.530 9.844 -15.159 1.00 93.38 117 ASP A C 1
ATOM 916 O O . ASP A 1 117 ? 9.570 9.849 -14.499 1.00 93.38 117 ASP A O 1
ATOM 920 N N . LYS A 1 118 ? 7.343 10.106 -14.597 1.00 94.38 118 LYS A N 1
ATOM 921 C CA . LYS A 1 118 ? 7.187 10.437 -13.173 1.00 94.38 118 LYS A CA 1
ATOM 922 C C . LYS A 1 118 ? 7.589 9.255 -12.289 1.00 94.38 118 LYS A C 1
ATOM 924 O O . LYS A 1 118 ? 8.269 9.453 -11.284 1.00 94.38 118 LYS A O 1
ATOM 929 N N . LEU A 1 119 ? 7.192 8.043 -12.671 1.00 94.94 119 LEU A N 1
ATOM 930 C CA . LEU A 1 119 ? 7.521 6.808 -11.959 1.00 94.94 119 LEU A CA 1
ATOM 931 C C . LEU A 1 119 ? 9.024 6.487 -12.033 1.00 94.94 119 LEU A C 1
ATOM 933 O O . LEU A 1 119 ? 9.636 6.150 -11.021 1.00 94.94 119 LEU A O 1
ATOM 937 N N . VAL A 1 120 ? 9.642 6.669 -13.202 1.00 94.62 120 VAL A N 1
ATOM 938 C CA . VAL A 1 120 ? 11.087 6.485 -13.414 1.00 94.62 120 VAL A CA 1
ATOM 939 C C . VAL A 1 120 ? 11.897 7.507 -12.619 1.00 94.62 120 VAL A C 1
ATOM 941 O O . VAL A 1 120 ? 12.877 7.142 -11.970 1.00 94.62 120 VAL A O 1
ATOM 944 N N . VAL A 1 121 ? 11.503 8.785 -12.637 1.00 95.06 121 VAL A N 1
ATOM 945 C CA . VAL A 1 121 ? 12.165 9.838 -11.848 1.00 95.06 121 VAL A CA 1
ATOM 946 C C . VAL A 1 121 ? 12.060 9.538 -10.357 1.00 95.06 121 VAL A C 1
ATOM 948 O O . VAL A 1 121 ? 13.067 9.622 -9.655 1.00 95.06 121 VAL A O 1
ATOM 951 N N . TRP A 1 122 ? 10.877 9.143 -9.886 1.00 95.44 122 TRP A N 1
ATOM 952 C CA . TRP A 1 122 ? 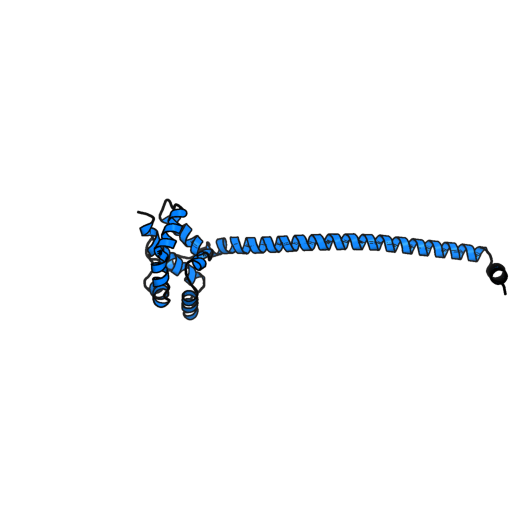10.675 8.734 -8.499 1.00 95.44 122 TRP A CA 1
ATOM 953 C C . TRP A 1 122 ? 11.614 7.581 -8.109 1.00 95.44 122 TRP A C 1
ATOM 955 O O . TRP A 1 122 ? 12.296 7.667 -7.088 1.00 95.44 122 TRP A O 1
ATOM 965 N N . LEU A 1 123 ? 11.740 6.548 -8.951 1.00 94.25 123 LEU A N 1
ATOM 966 C CA . LEU A 1 123 ? 12.614 5.412 -8.656 1.00 94.25 123 LEU A CA 1
ATOM 967 C C . LEU A 1 123 ? 14.098 5.811 -8.676 1.00 94.25 123 LEU A C 1
ATOM 969 O O . LEU A 1 123 ? 14.861 5.404 -7.805 1.00 94.25 123 LEU A O 1
ATOM 973 N N . LYS A 1 124 ? 14.515 6.679 -9.606 1.00 93.44 124 LYS A N 1
ATOM 974 C CA . LYS A 1 124 ? 15.886 7.221 -9.636 1.00 93.44 124 LYS A CA 1
ATOM 975 C C . LYS A 1 124 ? 16.227 8.029 -8.383 1.00 93.44 124 LYS A C 1
ATOM 977 O O . LYS A 1 124 ? 17.361 7.965 -7.916 1.00 93.44 124 LYS A O 1
ATOM 982 N N . GLN A 1 125 ? 15.268 8.762 -7.812 1.00 94.69 125 GLN A N 1
ATOM 983 C CA . GLN A 1 125 ? 15.469 9.510 -6.563 1.00 94.69 125 GLN A CA 1
ATOM 984 C C . GLN A 1 125 ? 15.724 8.594 -5.362 1.00 94.69 125 GLN A C 1
ATOM 986 O O . GLN A 1 125 ? 16.434 8.995 -4.440 1.00 94.69 125 GLN A O 1
ATOM 991 N N . LYS A 1 126 ? 15.193 7.366 -5.390 1.00 93.25 126 LYS A N 1
ATOM 992 C CA . LYS A 1 126 ? 15.468 6.337 -4.378 1.00 93.25 126 LYS A CA 1
ATOM 993 C C . LYS A 1 126 ?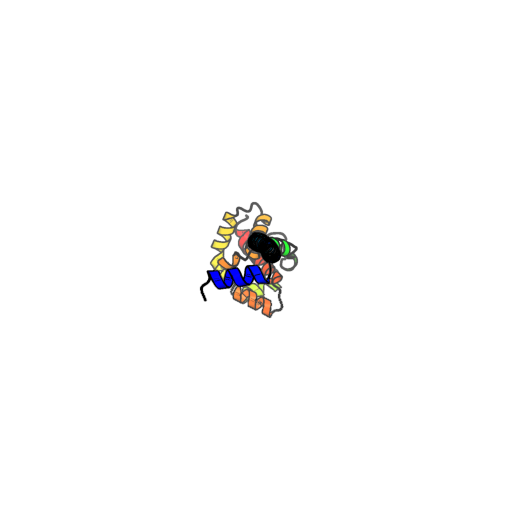 16.870 5.734 -4.492 1.00 93.25 126 LYS A C 1
ATOM 995 O O . LYS A 1 126 ? 17.330 5.152 -3.522 1.00 93.25 126 LYS A O 1
ATOM 1000 N N . LYS A 1 127 ? 17.557 5.936 -5.625 1.00 91.88 127 LYS A N 1
ATOM 1001 C CA . LYS A 1 127 ? 18.921 5.451 -5.902 1.00 91.88 127 LYS A CA 1
ATOM 1002 C C . LYS A 1 127 ? 19.097 3.939 -5.648 1.00 91.88 127 LYS A C 1
ATOM 1004 O O . LYS A 1 127 ? 19.958 3.569 -4.857 1.00 91.88 127 LYS A O 1
ATOM 1009 N N . PRO A 1 128 ? 18.303 3.065 -6.296 1.00 90.94 128 PRO A N 1
ATOM 1010 C CA . PRO A 1 128 ? 18.519 1.624 -6.193 1.00 90.94 128 PRO A CA 1
ATOM 1011 C C . PRO A 1 128 ? 19.893 1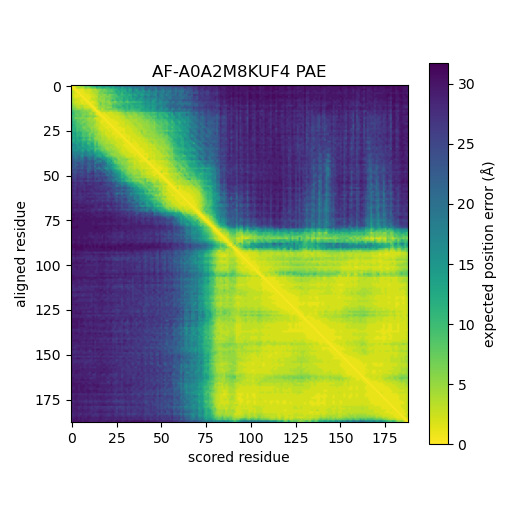.239 -6.758 1.00 90.94 128 PRO A C 1
ATOM 1013 O O . PRO A 1 128 ? 20.255 1.691 -7.847 1.00 90.94 128 PRO A O 1
ATOM 1016 N N . GLU A 1 129 ? 20.644 0.408 -6.033 1.00 87.75 129 GLU A N 1
ATOM 1017 C CA . GLU A 1 129 ? 21.946 -0.109 -6.480 1.00 87.75 129 GLU A CA 1
ATOM 1018 C C . GLU A 1 129 ? 21.775 -1.346 -7.370 1.00 87.75 129 GLU A C 1
ATOM 1020 O O . GLU A 1 129 ? 22.536 -1.559 -8.314 1.00 87.75 129 GLU A O 1
ATOM 1025 N N . THR A 1 130 ? 20.736 -2.140 -7.106 1.00 86.00 130 THR A N 1
ATOM 1026 C CA . THR A 1 130 ? 20.426 -3.375 -7.825 1.00 86.00 130 THR A CA 1
ATOM 1027 C C . THR A 1 130 ? 18.973 -3.416 -8.306 1.00 86.00 130 THR A C 1
ATOM 1029 O O . THR A 1 130 ? 18.108 -2.652 -7.869 1.00 86.00 130 THR A O 1
ATOM 1032 N N . GLY A 1 131 ? 18.672 -4.363 -9.203 1.00 84.50 131 GLY A N 1
ATOM 1033 C CA . GLY A 1 131 ? 17.291 -4.667 -9.594 1.00 84.50 131 GLY A CA 1
ATOM 1034 C C . GLY A 1 131 ? 16.422 -5.122 -8.416 1.00 84.50 131 GLY A C 1
ATOM 1035 O O . GLY A 1 131 ? 15.230 -4.834 -8.406 1.00 84.50 131 GLY A O 1
ATOM 1036 N N . ILE A 1 132 ? 17.019 -5.758 -7.402 1.00 83.00 132 ILE A N 1
ATOM 1037 C CA . ILE A 1 132 ? 16.319 -6.202 -6.189 1.00 83.00 132 ILE A CA 1
ATOM 1038 C C . ILE A 1 132 ? 15.909 -4.991 -5.343 1.00 83.00 132 ILE A C 1
ATOM 1040 O O . ILE A 1 132 ? 14.751 -4.897 -4.944 1.00 83.00 132 ILE A O 1
ATOM 1044 N N . ASP A 1 133 ? 16.804 -4.016 -5.161 1.00 84.25 133 ASP A N 1
ATOM 1045 C CA . ASP A 1 133 ? 16.476 -2.775 -4.441 1.00 84.25 133 ASP A CA 1
ATOM 1046 C C . ASP A 1 133 ? 15.370 -2.001 -5.167 1.00 84.25 133 ASP A C 1
ATOM 1048 O O . ASP A 1 133 ? 14.442 -1.471 -4.555 1.00 84.25 133 ASP A O 1
ATOM 1052 N N . ALA A 1 134 ? 15.425 -1.980 -6.503 1.00 89.06 134 ALA A N 1
ATOM 1053 C CA . ALA A 1 134 ? 14.387 -1.371 -7.321 1.00 89.06 134 ALA A CA 1
ATOM 1054 C C . ALA A 1 134 ? 13.022 -2.066 -7.151 1.00 89.06 134 ALA A C 1
ATOM 1056 O O . ALA A 1 134 ? 12.001 -1.379 -7.057 1.00 89.06 134 ALA A O 1
ATOM 1057 N N . GLN A 1 135 ? 12.998 -3.403 -7.077 1.00 89.31 135 GLN A N 1
ATOM 1058 C CA . GLN A 1 135 ? 11.784 -4.170 -6.778 1.00 89.31 135 GLN A CA 1
ATOM 1059 C C . GLN A 1 135 ? 11.246 -3.833 -5.385 1.00 89.31 135 GLN A C 1
ATOM 1061 O O . GLN A 1 135 ? 10.062 -3.528 -5.258 1.00 89.31 135 GLN A O 1
ATOM 1066 N N . GLN A 1 136 ? 12.112 -3.788 -4.370 1.00 88.88 136 GLN A N 1
ATOM 1067 C CA . GLN A 1 136 ? 11.717 -3.456 -3.001 1.00 88.88 136 GLN A CA 1
ATOM 1068 C C . GLN A 1 136 ? 11.083 -2.061 -2.905 1.00 88.88 136 GLN A C 1
ATOM 1070 O O . GLN A 1 136 ? 10.038 -1.894 -2.276 1.00 88.88 136 GLN A O 1
ATOM 1075 N N . TYR A 1 137 ? 11.661 -1.051 -3.563 1.00 92.06 137 TYR A N 1
ATOM 1076 C CA . TYR A 1 137 ? 11.075 0.290 -3.550 1.00 92.06 137 TYR A CA 1
ATOM 1077 C C . TYR A 1 137 ? 9.722 0.337 -4.260 1.00 92.06 137 TYR A C 1
ATOM 1079 O O . TYR A 1 137 ? 8.784 0.950 -3.750 1.00 92.06 137 TYR A O 1
ATOM 1087 N N . ILE A 1 138 ? 9.593 -0.290 -5.433 1.00 92.50 138 ILE A N 1
ATOM 1088 C CA . ILE A 1 138 ? 8.311 -0.330 -6.151 1.00 92.50 138 ILE A CA 1
ATOM 1089 C C . ILE A 1 138 ? 7.249 -1.058 -5.312 1.00 92.50 138 ILE A C 1
ATOM 1091 O O . ILE A 1 138 ? 6.111 -0.595 -5.241 1.00 92.50 138 ILE A O 1
ATOM 1095 N N . GLU A 1 139 ? 7.611 -2.151 -4.641 1.00 90.06 139 GLU A N 1
ATOM 1096 C CA . GLU A 1 139 ? 6.729 -2.849 -3.705 1.00 90.06 139 GLU A CA 1
ATOM 1097 C C . GLU A 1 139 ? 6.256 -1.925 -2.575 1.00 90.06 139 GLU A C 1
ATOM 1099 O O . GLU A 1 139 ? 5.053 -1.830 -2.324 1.00 90.06 139 GLU A O 1
ATOM 1104 N N . GLU A 1 140 ? 7.165 -1.180 -1.944 1.00 89.00 140 GLU A N 1
ATOM 1105 C CA . GLU A 1 140 ? 6.830 -0.190 -0.912 1.00 89.00 140 GLU A CA 1
ATOM 1106 C C . GLU A 1 140 ? 5.879 0.899 -1.448 1.00 89.00 140 GLU A C 1
ATOM 1108 O O . GLU A 1 140 ? 4.911 1.287 -0.785 1.00 89.00 140 GLU A O 1
ATOM 1113 N N . LEU A 1 141 ? 6.098 1.375 -2.680 1.00 91.69 141 LEU A N 1
ATOM 1114 C CA . LEU A 1 141 ? 5.249 2.388 -3.321 1.00 91.69 141 LEU A CA 1
ATOM 1115 C C . LEU A 1 141 ? 3.804 1.906 -3.500 1.00 91.69 141 LEU A C 1
ATOM 1117 O O . LEU A 1 141 ? 2.866 2.685 -3.296 1.00 91.69 141 LEU A O 1
ATOM 1121 N N . VAL A 1 142 ? 3.622 0.644 -3.895 1.00 90.94 142 VAL A N 1
ATOM 1122 C CA . VAL A 1 142 ? 2.294 0.063 -4.125 1.00 90.94 142 VAL A CA 1
ATOM 1123 C C . VAL A 1 142 ? 1.624 -0.318 -2.805 1.00 90.94 142 VAL A C 1
ATOM 1125 O O . VAL A 1 142 ? 0.461 0.028 -2.595 1.00 90.94 142 VAL A O 1
ATOM 1128 N N . THR A 1 143 ? 2.343 -0.983 -1.898 1.00 86.56 143 THR A N 1
ATOM 1129 C CA . THR A 1 143 ? 1.799 -1.470 -0.615 1.00 86.56 143 THR A CA 1
ATOM 1130 C C . THR A 1 143 ? 1.433 -0.337 0.343 1.00 86.56 143 THR A C 1
ATOM 1132 O O . THR A 1 143 ? 0.412 -0.430 1.021 1.00 86.56 143 THR A O 1
ATOM 1135 N N . SER A 1 144 ? 2.191 0.766 0.349 1.00 83.56 144 SER A N 1
ATOM 1136 C CA . SER A 1 144 ? 1.867 1.962 1.146 1.00 83.56 144 SER A CA 1
ATOM 1137 C C . SER A 1 144 ? 0.651 2.746 0.633 1.00 83.56 144 SER A C 1
ATOM 1139 O O . SER A 1 144 ? 0.207 3.685 1.289 1.00 83.56 144 SER A O 1
ATOM 1141 N N . GLY A 1 145 ? 0.134 2.425 -0.560 1.00 85.81 145 GLY A N 1
ATOM 1142 C CA . GLY A 1 145 ? -0.935 3.184 -1.218 1.00 85.81 145 GLY A CA 1
ATOM 1143 C C . GLY A 1 145 ? -0.476 4.509 -1.841 1.00 85.81 145 GLY A C 1
ATOM 1144 O O . GLY A 1 145 ? -1.258 5.172 -2.520 1.00 85.81 145 GLY A O 1
ATOM 1145 N N . SER A 1 146 ? 0.799 4.884 -1.694 1.00 88.75 146 SER A N 1
ATOM 1146 C CA . SER A 1 146 ? 1.368 6.115 -2.267 1.00 88.75 146 SER A CA 1
ATOM 1147 C C . SER A 1 146 ? 1.251 6.166 -3.798 1.00 88.75 146 SER A C 1
ATOM 1149 O O . SER A 1 146 ? 1.153 7.247 -4.384 1.00 88.75 146 SER A O 1
ATOM 1151 N N . ILE A 1 147 ? 1.192 5.001 -4.453 1.00 92.62 147 ILE A N 1
ATOM 1152 C CA . ILE A 1 147 ? 0.943 4.873 -5.894 1.00 92.62 147 ILE A CA 1
ATOM 1153 C C . ILE A 1 147 ? -0.372 5.537 -6.351 1.00 92.62 147 ILE A C 1
ATOM 1155 O O . ILE A 1 147 ? -0.456 6.002 -7.488 1.00 92.62 147 ILE A O 1
ATOM 1159 N N . GLU A 1 148 ? -1.378 5.657 -5.477 1.00 91.56 148 GLU A N 1
ATOM 1160 C CA . GLU A 1 148 ? -2.684 6.262 -5.796 1.00 91.56 148 GLU A CA 1
ATOM 1161 C C . GLU A 1 148 ? -2.608 7.781 -6.001 1.00 91.56 148 GLU A C 1
ATOM 1163 O O . GLU A 1 148 ? -3.492 8.387 -6.599 1.00 91.56 148 GLU A O 1
ATOM 1168 N N . GLN A 1 149 ? -1.510 8.410 -5.573 1.00 91.19 149 GLN A N 1
ATOM 1169 C CA . GLN A 1 149 ? -1.215 9.814 -5.880 1.00 91.19 149 GLN A CA 1
ATOM 1170 C C . GLN A 1 149 ? -0.691 10.000 -7.318 1.00 91.19 149 GLN A C 1
ATOM 1172 O O . GLN A 1 149 ? -0.518 11.128 -7.795 1.00 91.19 149 GLN A O 1
ATOM 1177 N N . ILE A 1 150 ? -0.364 8.899 -8.001 1.00 91.12 150 ILE A N 1
ATOM 1178 C CA . ILE A 1 150 ? 0.201 8.884 -9.353 1.00 91.12 150 ILE A CA 1
ATOM 1179 C C . ILE A 1 150 ? -0.790 8.273 -10.346 1.00 91.12 150 ILE A C 1
ATOM 1181 O O . ILE A 1 150 ? -0.933 8.807 -11.447 1.00 91.12 150 ILE A O 1
ATOM 1185 N N . LEU A 1 151 ? -1.460 7.187 -9.958 1.00 93.31 151 LEU A N 1
ATOM 1186 C CA . LEU A 1 151 ? -2.363 6.407 -10.801 1.00 93.31 151 LEU A CA 1
ATOM 1187 C C . LEU A 1 151 ? -3.768 6.357 -10.190 1.00 93.31 151 LEU A C 1
ATOM 1189 O O . LEU A 1 151 ? -3.919 6.116 -8.994 1.00 93.31 151 LEU A O 1
ATOM 1193 N N . ASP A 1 152 ? -4.802 6.493 -11.022 1.00 93.69 152 ASP A N 1
ATOM 1194 C CA . ASP A 1 152 ? -6.176 6.191 -10.621 1.00 93.69 152 ASP A CA 1
ATOM 1195 C C . ASP A 1 152 ? -6.418 4.679 -10.723 1.00 93.69 152 ASP A C 1
ATOM 1197 O O . ASP A 1 152 ? -6.586 4.108 -11.810 1.00 93.69 152 ASP A O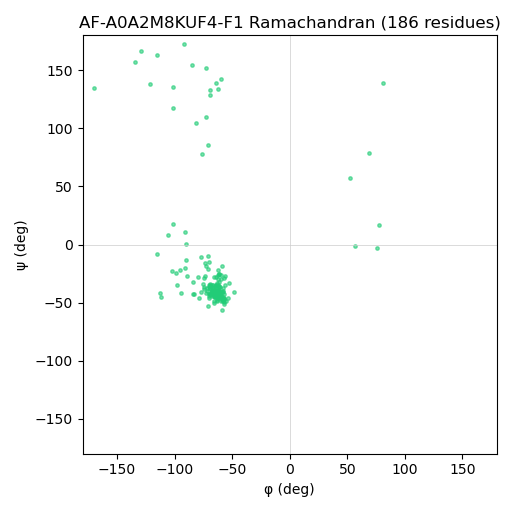 1
ATOM 1201 N N . LEU A 1 153 ? -6.441 4.028 -9.558 1.00 92.88 153 LEU A N 1
ATOM 1202 C CA . LEU A 1 153 ? -6.624 2.584 -9.430 1.00 92.88 153 LEU A CA 1
ATOM 1203 C C . LEU A 1 153 ? -8.092 2.156 -9.302 1.00 92.88 153 LEU A C 1
ATOM 1205 O O . LEU A 1 153 ? -8.350 0.958 -9.178 1.00 92.88 153 LEU A O 1
ATOM 1209 N N . LYS A 1 154 ? -9.066 3.078 -9.325 1.00 91.94 154 LYS A N 1
ATOM 1210 C CA . LYS A 1 154 ? -10.468 2.758 -9.010 1.00 91.94 154 LYS A CA 1
ATOM 1211 C C . LYS A 1 154 ? -11.042 1.681 -9.932 1.00 91.94 154 LYS A C 1
ATOM 1213 O O . LYS A 1 154 ? -11.448 0.622 -9.460 1.00 91.94 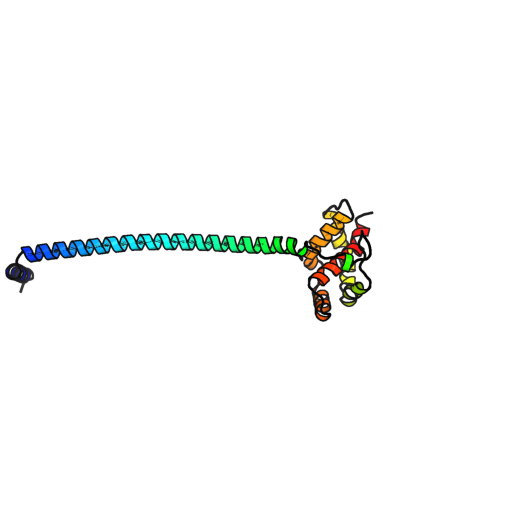154 LYS A O 1
ATOM 1218 N N . LYS A 1 155 ? -10.992 1.908 -11.249 1.00 90.81 155 LYS A N 1
ATOM 1219 C CA . LYS A 1 155 ? -11.503 0.949 -12.250 1.00 90.81 155 LYS A CA 1
ATOM 1220 C C . LYS A 1 155 ? -10.746 -0.377 -12.234 1.00 90.81 155 LYS A C 1
ATOM 1222 O O . LYS A 1 155 ? -11.326 -1.424 -12.500 1.00 90.81 155 LYS A O 1
ATOM 1227 N N . TYR A 1 156 ? -9.451 -0.330 -11.936 1.00 93.94 156 TYR A N 1
ATOM 1228 C CA . TYR A 1 156 ? -8.612 -1.517 -11.830 1.00 93.94 156 TYR A CA 1
ATOM 1229 C C . TYR A 1 156 ? -9.025 -2.402 -10.650 1.00 93.94 156 TYR A C 1
ATOM 1231 O O . TYR A 1 156 ? -9.290 -3.590 -10.836 1.00 93.94 156 TYR A O 1
ATOM 1239 N N . LYS A 1 157 ? -9.162 -1.800 -9.463 1.00 92.12 157 LYS A N 1
ATOM 1240 C CA . LYS A 1 157 ? -9.636 -2.473 -8.248 1.00 92.12 157 LYS A CA 1
ATOM 1241 C C . LYS A 1 157 ? -11.043 -3.036 -8.439 1.00 92.12 157 LYS A C 1
ATOM 1243 O O . LYS A 1 157 ? -11.270 -4.208 -8.162 1.00 92.12 157 LYS A O 1
ATOM 1248 N N . GLU A 1 158 ? -11.965 -2.227 -8.965 1.00 91.31 158 GLU A N 1
ATOM 1249 C CA . GLU A 1 158 ? -13.345 -2.646 -9.246 1.00 91.31 158 GLU A CA 1
ATOM 1250 C C . GLU A 1 158 ? -13.391 -3.862 -10.181 1.00 91.31 158 GLU A C 1
ATOM 1252 O O . GLU A 1 158 ? -14.086 -4.834 -9.884 1.00 91.31 158 GLU A O 1
ATOM 1257 N N . TYR A 1 159 ? -12.619 -3.848 -11.272 1.00 91.19 159 TYR A N 1
ATOM 1258 C CA . TYR A 1 159 ? -12.584 -4.962 -12.220 1.00 91.19 159 TYR A CA 1
ATOM 1259 C C . TYR A 1 159 ? -12.020 -6.244 -11.595 1.00 91.19 159 TYR A C 1
ATOM 1261 O O . TYR A 1 159 ? -12.589 -7.319 -11.782 1.00 91.19 159 TYR A O 1
ATOM 1269 N N . LEU A 1 160 ? -10.941 -6.149 -10.815 1.00 90.38 160 LEU A N 1
ATOM 1270 C CA . LEU A 1 160 ? -10.380 -7.307 -10.116 1.00 90.38 160 LEU A CA 1
ATOM 1271 C C . LEU A 1 160 ? -11.377 -7.903 -9.114 1.00 90.38 160 LEU A C 1
ATOM 1273 O O . LEU A 1 160 ? -11.626 -9.111 -9.159 1.00 90.38 160 LEU A O 1
ATOM 1277 N N . TYR A 1 161 ? -12.030 -7.072 -8.298 1.00 89.19 161 TYR A N 1
ATOM 1278 C CA . TYR A 1 161 ? -13.036 -7.541 -7.342 1.00 89.19 161 TYR A CA 1
ATOM 1279 C C . TYR A 1 161 ? -14.244 -8.197 -8.021 1.00 89.19 161 TYR A C 1
ATOM 1281 O O . TYR A 1 161 ? -14.710 -9.239 -7.564 1.00 89.19 161 TYR A O 1
ATOM 1289 N N . GLN A 1 162 ? -14.705 -7.665 -9.157 1.00 90.00 162 GLN A N 1
ATOM 1290 C CA . GLN A 1 162 ? -15.777 -8.288 -9.948 1.00 90.00 162 GLN A CA 1
ATOM 1291 C C . GLN A 1 162 ? -15.402 -9.679 -10.477 1.00 90.00 162 GLN A C 1
ATOM 1293 O O . GLN A 1 162 ? -16.276 -10.513 -10.696 1.00 90.00 162 GLN A O 1
ATOM 1298 N N . THR A 1 163 ? -14.108 -9.948 -10.660 1.00 87.19 163 THR A N 1
ATOM 1299 C CA . THR A 1 163 ? -13.598 -11.264 -11.076 1.00 87.19 163 THR A CA 1
ATOM 1300 C C . THR A 1 163 ? -13.250 -12.193 -9.909 1.00 87.19 163 THR A C 1
ATOM 1302 O O . THR A 1 163 ? -12.640 -13.238 -10.129 1.00 87.19 163 THR A O 1
ATOM 1305 N N . GLY A 1 164 ? -13.631 -11.831 -8.678 1.00 86.38 164 GLY A N 1
ATOM 1306 C CA . GLY A 1 164 ? -13.396 -12.631 -7.472 1.00 86.38 164 GLY A CA 1
ATOM 1307 C C . GLY A 1 164 ? -11.966 -12.562 -6.933 1.00 86.38 164 GLY A C 1
ATOM 1308 O O . GLY A 1 164 ? -11.568 -13.430 -6.162 1.00 86.38 164 GLY A O 1
ATOM 1309 N N . ARG A 1 165 ? -11.180 -11.564 -7.354 1.00 86.00 165 ARG A N 1
ATOM 1310 C CA . ARG A 1 165 ? -9.788 -11.383 -6.923 1.00 86.00 165 ARG A CA 1
ATOM 1311 C C . ARG A 1 165 ? -9.703 -10.615 -5.612 1.00 86.00 165 ARG A C 1
ATOM 1313 O O . ARG A 1 165 ? -10.597 -9.848 -5.270 1.00 86.00 165 ARG A O 1
ATOM 1320 N N . THR A 1 166 ? -8.626 -10.838 -4.875 1.00 85.50 166 THR A N 1
ATOM 1321 C CA . THR A 1 166 ? -8.387 -10.268 -3.549 1.00 85.50 166 THR A 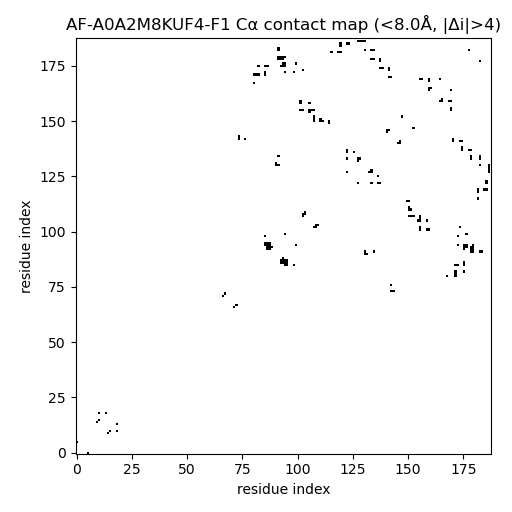CA 1
ATOM 1322 C C . THR A 1 166 ? -7.605 -8.955 -3.625 1.00 85.50 166 THR A C 1
ATOM 1324 O O . THR A 1 166 ? -7.086 -8.563 -4.670 1.00 85.50 166 THR A O 1
ATOM 1327 N N . GLN A 1 167 ? -7.473 -8.268 -2.489 1.00 83.50 167 GLN A N 1
ATOM 1328 C CA . GLN A 1 167 ? -6.583 -7.110 -2.378 1.00 83.50 167 GLN A CA 1
ATOM 1329 C C . GLN A 1 167 ? -5.108 -7.486 -2.617 1.00 83.50 167 GLN A C 1
ATOM 1331 O O . GLN A 1 167 ? -4.350 -6.664 -3.130 1.00 83.50 167 GLN A O 1
ATOM 1336 N N . GLN A 1 168 ? -4.703 -8.717 -2.289 1.00 84.88 168 GLN A N 1
ATOM 1337 C CA . GLN A 1 168 ? -3.350 -9.202 -2.566 1.00 84.88 168 GLN A CA 1
ATOM 1338 C C . GLN A 1 168 ? -3.112 -9.329 -4.072 1.00 84.88 168 GLN A C 1
ATOM 1340 O O . GLN A 1 168 ? -2.081 -8.862 -4.545 1.00 84.88 168 GLN A O 1
ATOM 1345 N N . ASP A 1 169 ? -4.089 -9.832 -4.837 1.00 86.31 169 ASP A N 1
ATOM 1346 C CA . ASP A 1 169 ? -4.002 -9.872 -6.304 1.00 86.31 169 ASP A CA 1
ATOM 1347 C C . ASP A 1 169 ? -3.864 -8.456 -6.894 1.00 86.31 169 ASP A C 1
ATOM 1349 O O . ASP A 1 169 ? -3.055 -8.226 -7.791 1.00 86.31 169 ASP A O 1
ATOM 1353 N N . VAL A 1 170 ? -4.632 -7.484 -6.379 1.00 88.69 170 VAL A N 1
ATOM 1354 C CA . VAL A 1 170 ? -4.556 -6.073 -6.811 1.00 88.69 170 VAL A CA 1
ATOM 1355 C C . VAL A 1 170 ? -3.135 -5.540 -6.677 1.00 88.69 170 VAL A C 1
ATOM 1357 O O . VAL A 1 170 ? -2.625 -4.924 -7.619 1.00 88.69 170 VAL A O 1
ATOM 1360 N N . ILE A 1 171 ? -2.513 -5.770 -5.523 1.00 90.44 171 ILE A N 1
ATOM 1361 C CA . ILE A 1 171 ? -1.161 -5.299 -5.225 1.00 90.44 171 ILE A CA 1
ATOM 1362 C C . ILE A 1 171 ? -0.145 -6.091 -6.050 1.00 90.44 171 ILE A C 1
ATOM 1364 O O . ILE A 1 171 ? 0.621 -5.486 -6.790 1.00 90.44 171 ILE A O 1
ATOM 1368 N N . GLY A 1 172 ? -0.179 -7.424 -6.000 1.00 90.06 172 GLY A N 1
ATOM 1369 C CA . GLY A 1 172 ? 0.788 -8.297 -6.666 1.00 90.06 172 GLY A CA 1
ATOM 1370 C C . GLY A 1 172 ? 0.853 -8.086 -8.178 1.00 90.06 172 GLY A C 1
ATOM 1371 O O . GLY A 1 172 ? 1.934 -7.867 -8.726 1.00 90.06 172 GLY A O 1
ATOM 1372 N N . ILE A 1 173 ? -0.301 -8.058 -8.852 1.00 93.00 173 ILE A N 1
ATOM 1373 C CA . ILE A 1 173 ? -0.371 -7.861 -10.308 1.00 93.00 173 ILE A CA 1
ATOM 1374 C C . ILE A 1 173 ? 0.164 -6.477 -10.699 1.00 93.00 173 ILE A C 1
ATOM 1376 O O . ILE A 1 173 ? 0.927 -6.360 -11.660 1.00 93.00 173 ILE A O 1
ATOM 1380 N N . LEU A 1 174 ? -0.209 -5.426 -9.958 1.00 94.44 174 LEU A N 1
ATOM 1381 C CA . LEU A 1 174 ? 0.258 -4.065 -10.227 1.00 94.44 174 LEU A CA 1
ATOM 1382 C C . LEU A 1 174 ? 1.768 -3.950 -9.999 1.00 94.44 174 LEU A C 1
ATOM 1384 O O . LEU A 1 174 ? 2.479 -3.449 -10.866 1.00 94.44 174 LEU A O 1
ATOM 1388 N N . THR A 1 175 ? 2.257 -4.447 -8.867 1.00 93.00 175 THR A N 1
ATOM 1389 C CA . THR A 1 175 ? 3.672 -4.416 -8.493 1.00 93.00 175 THR A CA 1
ATOM 1390 C C . THR A 1 175 ? 4.542 -5.101 -9.547 1.00 93.00 175 THR A C 1
ATOM 1392 O O . THR A 1 175 ? 5.478 -4.484 -10.057 1.00 93.00 175 THR A O 1
ATOM 1395 N N . VAL A 1 176 ? 4.190 -6.320 -9.974 1.00 92.19 176 VAL A N 1
ATOM 1396 C CA . VAL A 1 176 ? 4.958 -7.040 -11.006 1.00 92.19 176 VAL A CA 1
ATOM 1397 C C . VAL A 1 176 ? 4.879 -6.342 -12.365 1.00 92.19 176 VAL A C 1
ATOM 1399 O O . VAL A 1 176 ? 5.875 -6.271 -13.085 1.00 92.19 176 VAL A O 1
ATOM 1402 N N . TYR A 1 177 ? 3.734 -5.753 -12.716 1.00 93.62 177 TYR A N 1
ATOM 1403 C CA . TYR A 1 177 ? 3.637 -4.959 -13.942 1.00 93.62 177 TYR A CA 1
ATOM 1404 C C . TYR A 1 177 ? 4.557 -3.726 -13.908 1.00 93.62 177 TYR A C 1
ATOM 1406 O O . TYR A 1 177 ? 5.190 -3.389 -14.909 1.00 93.62 177 TYR A O 1
ATOM 1414 N N . LEU A 1 178 ? 4.671 -3.061 -12.757 1.00 93.88 178 LEU A N 1
ATOM 1415 C CA . LEU A 1 178 ? 5.582 -1.931 -12.573 1.00 93.88 178 LEU A CA 1
ATOM 1416 C C . LEU A 1 178 ? 7.055 -2.367 -12.589 1.00 93.88 178 LEU A C 1
ATOM 1418 O O . LEU A 1 178 ? 7.878 -1.640 -13.150 1.00 93.88 178 LEU A O 1
ATOM 1422 N N . PHE A 1 179 ? 7.389 -3.554 -12.065 1.00 92.50 179 PHE A N 1
ATOM 1423 C CA . PHE A 1 179 ? 8.732 -4.135 -12.194 1.00 92.50 179 PHE A CA 1
ATOM 1424 C C . PHE A 1 179 ? 9.135 -4.277 -13.663 1.00 92.50 179 PHE A C 1
ATOM 1426 O O . PHE A 1 179 ? 10.187 -3.777 -14.064 1.00 92.50 179 PHE A O 1
ATOM 1433 N N . GLU A 1 180 ? 8.267 -4.899 -14.469 1.00 91.38 180 GLU A N 1
ATOM 1434 C CA . GLU A 1 180 ? 8.475 -5.102 -15.906 1.00 91.38 180 GLU A CA 1
ATOM 1435 C C . GLU A 1 180 ? 8.705 -3.773 -16.638 1.00 91.38 180 GLU A C 1
ATOM 1437 O O . GLU A 1 180 ? 9.565 -3.686 -17.514 1.00 91.38 180 GLU A O 1
ATOM 1442 N N . LYS A 1 181 ? 7.928 -2.733 -16.305 1.00 92.31 181 LYS A N 1
ATOM 1443 C CA . LYS A 1 181 ? 7.958 -1.469 -17.048 1.00 92.31 181 LYS A CA 1
ATOM 1444 C C . LYS A 1 181 ? 9.061 -0.521 -16.606 1.00 92.31 181 LYS A C 1
ATOM 1446 O O . LYS A 1 181 ? 9.694 0.079 -17.468 1.00 92.31 181 LYS A O 1
ATOM 1451 N N . ILE A 1 182 ? 9.301 -0.363 -15.308 1.00 93.00 182 ILE A N 1
ATOM 1452 C CA . ILE A 1 182 ? 10.126 0.741 -14.797 1.00 93.00 182 ILE A CA 1
ATOM 1453 C C . ILE A 1 182 ? 11.585 0.318 -14.607 1.00 93.00 182 ILE A C 1
ATOM 1455 O O . ILE A 1 182 ? 12.488 1.078 -14.957 1.00 93.00 182 ILE A O 1
ATOM 1459 N N . ILE A 1 183 ? 11.842 -0.885 -14.081 1.00 91.62 183 ILE A N 1
ATOM 1460 C CA . ILE A 1 183 ? 13.198 -1.309 -13.681 1.00 91.62 183 ILE A CA 1
ATOM 1461 C C . ILE A 1 183 ? 14.197 -1.292 -14.84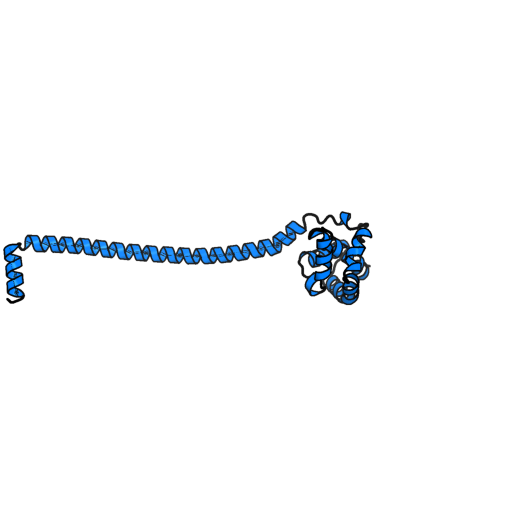9 1.00 91.62 183 ILE A C 1
ATOM 1463 O O . ILE A 1 183 ? 15.265 -0.700 -14.666 1.00 91.62 183 ILE A O 1
ATOM 1467 N N . PRO A 1 184 ? 13.875 -1.814 -16.055 1.00 90.50 184 PRO A N 1
ATOM 1468 C CA . PRO A 1 184 ? 14.796 -1.770 -17.200 1.00 90.50 184 PRO A CA 1
ATOM 1469 C C . PRO A 1 184 ? 15.227 -0.356 -17.625 1.00 90.50 184 PRO A C 1
ATOM 1471 O O . PRO A 1 184 ? 16.200 -0.189 -18.357 1.00 90.50 184 PRO A O 1
ATOM 1474 N N . GLN A 1 185 ? 14.485 0.677 -17.215 1.00 90.81 185 GLN A N 1
ATOM 1475 C CA . GLN A 1 185 ? 14.777 2.074 -17.546 1.00 90.81 185 GLN A CA 1
ATOM 1476 C C . GLN A 1 185 ? 15.690 2.754 -16.511 1.00 90.81 185 GLN A C 1
ATOM 1478 O O . GLN A 1 185 ? 16.197 3.855 -16.760 1.00 90.81 185 GLN A O 1
ATOM 1483 N N . VAL A 1 186 ? 15.877 2.130 -15.344 1.00 87.50 186 VAL A N 1
ATOM 1484 C CA . VAL A 1 186 ? 16.647 2.676 -14.216 1.00 87.50 186 VAL A CA 1
ATOM 1485 C C . VAL A 1 186 ? 17.934 1.895 -13.985 1.00 87.50 186 VAL A C 1
ATOM 1487 O O . VAL A 1 186 ? 18.980 2.520 -13.831 1.00 87.50 186 VAL A O 1
ATOM 1490 N N . ILE A 1 187 ? 17.865 0.564 -14.005 1.00 80.38 187 ILE A N 1
ATOM 1491 C CA . ILE A 1 187 ? 19.014 -0.328 -13.835 1.00 80.38 187 ILE A CA 1
ATOM 1492 C C . ILE A 1 187 ? 19.422 -0.826 -15.226 1.00 80.38 187 ILE A C 1
ATOM 1494 O O . ILE A 1 187 ? 18.617 -1.457 -15.913 1.00 80.38 187 ILE A O 1
ATOM 1498 N N . LYS A 1 188 ? 20.642 -0.491 -15.652 1.00 62.94 188 LYS A N 1
ATOM 1499 C CA . LYS A 1 188 ? 21.256 -0.941 -16.909 1.00 62.94 188 LYS A CA 1
ATOM 1500 C C . LYS A 1 188 ? 22.472 -1.800 -16.625 1.00 62.94 188 LYS A C 1
ATOM 1502 O O . LYS A 1 188 ? 23.221 -1.423 -15.699 1.00 62.94 188 LYS A O 1
#

Sequence (188 aa):
MNLLELLNGIIITIGLPALTITSIYMGRKLQTLDDIVDKTKGIDKKISGLANANNSIGQAVIEIQNFIRERGQVDLMSKVIPYDEYGVSNSPMVLKEEYRRFITKTSLAKQIEEKNDKLVVWLKQKKPETGIDAQQYIEELVTSGSIEQILDLKKYKEYLYQTGRTQQDVIGILTVYLFEKIIPQVIK

Foldseek 3Di:
DDPVVVVVVCCVVCPPVNVVVVVVVVVVVVVVVVVVVVVVVVVVVVVVVVVVVVVVVVVVVVVVVVVCVQVVLVVVLVPDPPLVVQFDDDALTAGDPVLVCLCVVQCNVVLCVVLQVVLLVVLVVVPDPDSVSSLVVLLCCLSSVVCCVRTVCPSSVVVCVVVVHDPSSSSSNVSSNCSVRRSVVNPD

Mean predicted aligned error: 16.25 Å

Radius of gyration: 38.73 Å; Cα contacts (8 Å, |Δi|>4): 120; chains: 1; bounding box: 65×55×104 Å

Nearest PDB structures (foldseek):
  6gzc-assembly1_A  TM=1.797E-01  e=5.376E+00  Mus musculus

Solvent-accessible surface area (backbone atoms only — not comparable to full-atom values): 10495 Å² total; per-residue (Å²): 134,55,74,69,56,54,49,52,50,51,42,69,74,65,34,65,69,53,55,51,52,50,50,52,53,51,50,54,51,48,52,52,49,52,54,49,53,54,52,50,55,56,49,55,53,50,51,53,51,50,53,54,51,50,52,52,49,51,50,52,50,51,51,49,50,50,49,44,54,65,48,46,51,55,58,58,56,66,64,66,68,62,56,72,80,42,28,77,46,93,73,66,28,34,54,35,72,88,57,47,56,58,39,61,75,40,55,42,50,58,52,47,61,78,41,37,69,62,53,45,51,54,50,58,74,68,58,54,90,45,67,64,50,44,47,52,52,48,42,50,36,52,76,71,50,60,42,60,83,78,41,85,53,63,59,37,50,52,53,40,46,76,71,75,46,53,73,65,53,55,48,44,52,51,40,31,45,47,30,50,64,43,43,72,79,73,57,128

pLDDT: mean 77.92, std 14.31, range [39.0, 95.44]

Organism: NCBI:txid1974854

Secondary structure (DSSP, 8-state):
--HHHHHHHHHHHH-HHHHHHHHHHHHHHHHHHHHHHHHHHHHHHHHHHHHHHHHHHHHHHHHHHHHHHHHHHHHHHSS---HHHHBSSSSSPPBPHHHHHHHHTTTHHHHHHHTHHHHHHHHHHH--SSHHHHHHHHHHHHHTSGGGGTS--HHHHHHHHHTT--HHHHHHHHHHHHHHHHHHHH--